Protein 3E8S (pdb70)

Organism: Pseudomonas putida (strain ATCC 47054 / DSM 6125 / CFBP 8728 / NCIMB 11950 / KT2440) (NCBI:txid160488)

Solvent-accessible surface area: 10474 Å² total

Structure (mmCIF, N/CA/C/O backbone):
data_3E8S
#
_entry.id   3E8S
#
_cell.length_a   130.433
_cell.length_b   130.433
_cell.length_c   54.431
_cell.angle_alpha   90.00
_cell.angle_beta   90.00
_cell.angle_gamma   120.00
#
_symmetry.space_group_name_H-M   'P 64'
#
loop_
_entity.id
_entity.type
_entity.pdbx_description
1 polymer 'Putative SAM Dependent Methyltransferase'
2 non-polymer S-ADENOSYL-L-HOMOCYSTEINE
3 water water
#
loop_
_atom_site.group_PDB
_atom_site.id
_atom_site.type_symbol
_atom_site.label_atom_id
_atom_site.label_alt_id
_atom_site.label_comp_id
_atom_site.label_asym_id
_atom_site.label_entity_id
_atom_site.label_seq_id
_atom_site.pdbx_PDB_ins_code
_atom_site.Cartn_x
_atom_site.Cartn_y
_atom_site.Cartn_z
_atom_site.occupancy
_atom_site.B_iso_or_equiv
_atom_site.auth_seq_id
_atom_site.auth_comp_id
_atom_site.auth_asym_id
_atom_site.auth_atom_id
_atom_site.pdbx_PDB_model_num
ATOM 1 N N . ASN A 1 8 ? 86.661 20.603 4.207 1.00 66.04 7 ASN A N 1
ATOM 2 C CA . ASN A 1 8 ? 85.818 19.936 5.249 1.00 65.97 7 ASN A CA 1
ATOM 3 C C . ASN A 1 8 ? 84.378 19.898 4.735 1.00 61.03 7 ASN A C 1
ATOM 4 O O . ASN A 1 8 ? 83.748 20.938 4.609 1.00 55.96 7 ASN A O 1
ATOM 9 N N . PRO A 1 9 ? 83.869 18.697 4.406 1.00 57.88 8 PRO A N 1
ATOM 10 C CA . PRO A 1 9 ? 82.489 18.632 3.898 1.00 55.22 8 PRO A CA 1
ATOM 11 C C . PRO A 1 9 ? 81.436 19.169 4.882 1.00 52.34 8 PRO A C 1
ATOM 12 O O . PRO A 1 9 ? 80.396 19.637 4.440 1.00 51.99 8 PRO A O 1
ATOM 16 N N . GLU A 1 10 ? 81.708 19.138 6.185 1.00 52.30 9 GLU A N 1
ATOM 17 C CA . GLU A 1 10 ? 80.775 19.682 7.182 1.00 53.56 9 GLU A CA 1
ATOM 18 C C . GLU A 1 10 ? 80.674 21.217 7.154 1.00 52.21 9 GLU A C 1
ATOM 19 O O . GLU A 1 10 ? 79.582 21.812 7.422 1.00 49.64 9 GLU A O 1
ATOM 25 N N . ASP A 1 11 ? 81.793 21.870 6.851 1.00 51.14 10 ASP A N 1
ATOM 26 C CA . ASP A 1 11 ? 81.798 23.324 6.691 1.00 49.28 10 ASP A CA 1
ATOM 27 C C . ASP A 1 11 ? 81.138 23.669 5.354 1.00 46.83 10 ASP A C 1
ATOM 28 O O . ASP A 1 11 ? 80.421 24.666 5.267 1.00 46.55 10 ASP A O 1
ATOM 33 N N . ALA A 1 12 ? 81.415 22.865 4.315 1.00 39.95 11 ALA A N 1
ATOM 34 C CA . ALA A 1 12 ? 80.816 23.081 2.988 1.00 40.63 11 ALA A CA 1
ATOM 35 C C . ALA A 1 12 ? 79.277 22.920 3.105 1.00 41.87 11 ALA A C 1
ATOM 36 O O . ALA A 1 12 ? 78.504 23.625 2.445 1.00 43.30 11 ALA A O 1
ATOM 38 N N . LEU A 1 13 ? 78.840 22.018 3.984 1.00 44.45 12 LEU A N 1
ATOM 39 C CA . LEU A 1 13 ? 77.417 21.782 4.214 1.00 45.26 12 LEU A CA 1
ATOM 40 C C . LEU A 1 13 ? 76.741 23.051 4.724 1.00 45.73 12 LEU A C 1
ATOM 41 O O . LEU A 1 13 ? 75.772 23.528 4.116 1.00 43.61 12 LEU A O 1
ATOM 46 N N . LEU A 1 14 ? 77.231 23.587 5.849 1.00 44.87 13 LEU A N 1
ATOM 47 C CA . LEU A 1 14 ? 76.675 24.816 6.409 1.00 45.05 13 LEU A CA 1
ATOM 48 C C . LEU A 1 14 ? 76.787 25.983 5.404 1.00 42.26 13 LEU A C 1
ATOM 49 O O . LEU A 1 14 ? 75.884 26.795 5.255 1.00 43.32 13 LEU A O 1
ATOM 54 N N . ASP A 1 15 ? 77.902 26.077 4.725 1.00 41.70 14 ASP A N 1
ATOM 55 C CA . ASP A 1 15 ? 78.053 27.094 3.690 1.00 42.43 14 ASP A CA 1
ATOM 56 C C . ASP A 1 15 ? 76.990 26.994 2.582 1.00 39.67 14 ASP A C 1
ATOM 57 O O . ASP A 1 15 ? 76.548 28.027 2.084 1.00 41.03 14 ASP A O 1
ATOM 62 N N . SER A 1 16 ? 76.607 25.776 2.185 1.00 40.28 15 SER A N 1
ATOM 63 C CA . SER A 1 16 ? 75.547 25.615 1.179 1.00 40.65 15 SER A CA 1
ATOM 64 C C . SER A 1 16 ? 74.239 26.176 1.704 1.00 41.13 15 SER A C 1
ATOM 65 O O . SER A 1 16 ? 73.476 26.723 0.942 1.00 40.11 15 SER A O 1
ATOM 68 N 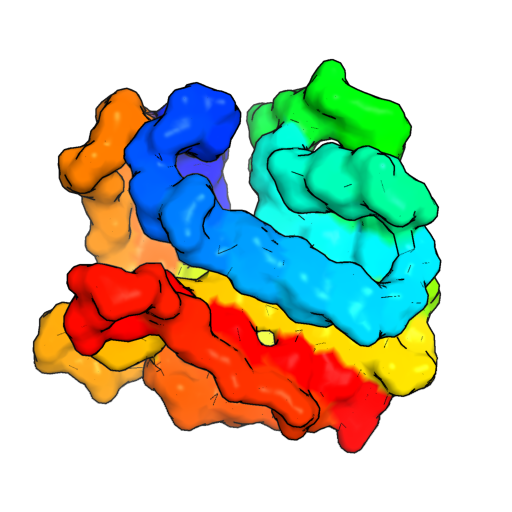N . TRP A 1 17 ? 73.980 26.044 3.008 1.00 39.53 16 TRP A N 1
ATOM 69 C CA . TRP A 1 17 ? 72.783 26.600 3.616 1.00 41.33 16 TRP A CA 1
ATOM 70 C C . TRP A 1 17 ? 72.792 28.107 3.595 1.00 41.06 16 TRP A C 1
ATOM 71 O O . TRP A 1 17 ? 71.741 28.734 3.368 1.00 40.97 16 TRP A O 1
ATOM 82 N N . HIS A 1 18 ? 73.963 28.719 3.768 1.00 38.91 17 HIS A N 1
ATOM 83 C CA . HIS A 1 18 ? 74.017 30.148 3.696 1.00 39.88 17 HIS A CA 1
ATOM 84 C C . HIS A 1 18 ? 73.632 30.565 2.277 1.00 41.58 17 HIS A C 1
ATOM 85 O O . HIS A 1 18 ? 72.916 31.524 2.099 1.00 42.95 17 HIS A O 1
ATOM 92 N N . GLN A 1 19 ? 74.109 29.846 1.275 1.00 39.43 18 GLN A N 1
ATOM 93 C CA . GLN A 1 19 ? 73.797 30.191 -0.114 1.00 44.51 18 GLN A CA 1
ATOM 94 C C . GLN A 1 19 ? 72.327 29.888 -0.499 1.00 40.81 18 GLN A C 1
ATOM 95 O O . GLN A 1 19 ? 71.721 30.580 -1.304 1.00 42.45 18 GLN A O 1
ATOM 101 N N . ASN A 1 20 ? 71.776 28.827 0.073 1.00 39.56 19 ASN A N 1
ATOM 102 C CA . ASN A 1 20 ? 70.452 28.337 -0.294 1.00 38.70 19 ASN A CA 1
ATOM 103 C C . ASN A 1 20 ? 69.303 28.810 0.608 1.00 39.03 19 ASN A C 1
ATOM 104 O O . ASN A 1 20 ? 68.154 28.469 0.351 1.00 38.01 19 ASN A O 1
ATOM 109 N N . ALA A 1 21 ? 69.600 29.628 1.610 1.00 37.29 20 ALA A N 1
ATOM 110 C CA . ALA A 1 21 ? 68.621 29.984 2.632 1.00 38.67 20 ALA A CA 1
ATOM 111 C C . ALA A 1 21 ? 67.364 30.618 2.045 1.00 39.07 20 ALA A C 1
ATOM 112 O O . ALA A 1 21 ? 66.257 30.244 2.431 1.00 38.80 20 ALA A O 1
ATOM 114 N N . GLN A 1 22 ? 67.535 31.549 1.120 1.00 36.48 21 GLN A N 1
ATOM 115 C CA . GLN A 1 22 ? 66.385 32.241 0.553 1.00 40.09 21 GLN A CA 1
ATOM 116 C C . GLN A 1 22 ? 65.531 31.306 -0.286 1.00 39.92 21 GLN A C 1
ATOM 117 O O . GLN A 1 22 ? 64.308 31.337 -0.190 1.00 40.05 21 GLN A O 1
ATOM 123 N N . ALA A 1 23 ? 66.175 30.462 -1.073 1.00 39.09 22 ALA A N 1
ATOM 124 C CA . ALA A 1 23 ? 65.481 29.485 -1.885 1.00 38.97 22 ALA A CA 1
ATOM 125 C C . ALA A 1 23 ? 64.691 28.544 -0.970 1.00 39.65 22 ALA A C 1
ATOM 126 O O . ALA A 1 23 ? 63.587 28.116 -1.305 1.00 38.56 22 ALA A O 1
ATOM 128 N N . TRP A 1 24 ? 65.283 28.221 0.183 1.00 38.46 23 TRP A N 1
ATOM 129 C CA . TRP A 1 24 ? 64.686 27.347 1.169 1.00 39.25 23 TRP A CA 1
ATOM 130 C C . TRP A 1 24 ? 63.420 27.975 1.797 1.00 39.24 23 TRP A C 1
ATOM 131 O O . TRP A 1 24 ? 62.374 27.323 1.876 1.00 38.27 23 TRP A O 1
ATOM 142 N N . ILE A 1 25 ? 63.514 29.229 2.223 1.00 38.92 24 ILE A N 1
ATOM 143 C CA . ILE A 1 25 ? 62.365 29.948 2.794 1.00 39.09 24 ILE A CA 1
ATOM 144 C C . ILE A 1 25 ? 61.209 29.893 1.823 1.00 39.63 24 ILE A C 1
ATOM 145 O O . ILE A 1 25 ? 60.095 29.466 2.167 1.00 36.75 24 ILE A O 1
ATOM 150 N N . ASP A 1 26 ? 61.487 30.273 0.582 1.00 38.43 25 ASP A N 1
ATOM 151 C CA . ASP A 1 26 ? 60.464 30.288 -0.448 1.00 38.61 25 ASP A CA 1
ATOM 152 C C . ASP A 1 26 ? 59.854 28.909 -0.672 1.00 40.80 25 ASP A C 1
ATOM 153 O O . ASP A 1 26 ? 58.648 28.793 -0.811 1.00 39.36 25 ASP A O 1
ATOM 158 N N . ALA A 1 27 ? 60.687 27.879 -0.783 1.00 41.01 26 ALA A N 1
ATOM 159 C CA . ALA A 1 27 ? 60.203 26.507 -0.999 1.00 40.49 26 ALA A CA 1
ATOM 160 C C . ALA A 1 27 ? 59.314 25.982 0.127 1.00 40.52 26 ALA A C 1
ATOM 161 O O . ALA A 1 27 ? 58.264 25.391 -0.113 1.00 38.77 26 ALA A O 1
ATOM 163 N N . VAL A 1 28 ? 59.786 26.134 1.357 1.00 42.25 27 VAL A N 1
ATOM 164 C CA . VAL A 1 28 ? 59.072 25.667 2.519 1.00 41.33 27 VAL A CA 1
ATOM 165 C C . VAL A 1 28 ? 57.765 26.420 2.767 1.00 42.20 27 VAL A C 1
ATOM 166 O O . VAL A 1 28 ? 56.759 25.791 3.053 1.00 42.65 27 VAL A O 1
ATOM 170 N N . ARG A 1 29 ? 57.774 27.748 2.653 1.00 40.06 28 ARG A N 1
ATOM 171 C CA . ARG A 1 29 ? 56.595 28.547 2.954 1.00 40.98 28 ARG A CA 1
ATOM 172 C C . ARG A 1 29 ? 55.548 28.579 1.853 1.00 42.38 28 ARG A C 1
ATOM 173 O O . ARG A 1 29 ? 54.357 28.662 2.116 1.00 40.27 28 ARG A O 1
ATOM 181 N N . HIS A 1 30 ? 56.005 28.502 0.617 1.00 42.83 29 HIS A N 1
ATOM 182 C CA . HIS A 1 30 ? 55.125 28.575 -0.506 1.00 45.59 29 HIS A CA 1
ATOM 183 C C . HIS A 1 30 ? 54.510 27.206 -0.778 1.00 47.09 29 HIS A C 1
ATOM 184 O O . HIS A 1 30 ? 53.570 27.109 -1.538 1.00 44.76 29 HIS A O 1
ATOM 191 N N . GLY A 1 31 ? 55.010 26.171 -0.104 1.00 53.04 30 GLY A N 1
ATOM 192 C CA . GLY A 1 31 ? 54.467 24.813 -0.182 1.00 55.76 30 GLY A CA 1
ATOM 193 C C . GLY A 1 31 ? 54.955 24.005 -1.371 1.00 58.41 30 GLY A C 1
ATOM 194 O O . GLY A 1 31 ? 54.259 23.108 -1.834 1.00 59.00 30 GLY A O 1
ATOM 195 N N . ALA A 1 32 ? 56.176 24.315 -1.821 1.00 60.58 31 ALA A N 1
ATOM 196 C CA . ALA A 1 32 ? 56.828 23.659 -2.958 1.00 61.11 31 ALA A CA 1
ATOM 197 C C . ALA A 1 32 ? 57.249 22.163 -2.753 1.00 62.09 31 ALA A C 1
ATOM 198 O O . ALA A 1 32 ? 57.410 21.416 -3.739 1.00 62.41 31 ALA A O 1
ATOM 200 N N . ILE A 1 33 ? 57.398 21.729 -1.499 1.00 59.07 32 ILE A N 1
ATOM 201 C CA . ILE A 1 33 ? 57.869 20.374 -1.194 1.00 56.58 32 ILE A CA 1
ATOM 202 C C . ILE A 1 33 ? 56.670 19.471 -0.847 1.00 55.35 32 ILE A C 1
ATOM 203 O O . ILE A 1 33 ? 56.140 19.488 0.259 1.00 52.90 32 ILE A O 1
ATOM 208 N N . GLU A 1 34 ? 56.267 18.670 -1.827 1.00 55.38 33 GLU A N 1
ATOM 209 C CA . GLU A 1 34 ? 55.097 17.798 -1.737 1.00 57.58 33 GLU A CA 1
ATOM 210 C C . GLU A 1 34 ? 55.139 16.804 -0.561 1.00 53.40 33 GLU A C 1
ATOM 211 O O . GLU A 1 34 ? 54.135 16.586 0.104 1.00 51.85 33 GLU A O 1
ATOM 217 N N . SER A 1 35 ? 56.297 16.192 -0.317 1.00 49.91 34 SER A N 1
ATOM 218 C CA . SER A 1 35 ? 56.422 15.216 0.777 1.00 49.24 34 SER A CA 1
ATOM 219 C C . SER A 1 35 ? 56.071 15.837 2.139 1.00 47.02 34 SER A C 1
ATOM 220 O O . SER A 1 35 ? 55.509 15.175 3.012 1.00 44.32 34 SER A O 1
ATOM 223 N N . ARG A 1 36 ? 56.395 17.118 2.293 1.00 47.30 35 ARG A N 1
ATOM 224 C CA . ARG A 1 36 ? 56.162 17.844 3.538 1.00 49.15 35 ARG A CA 1
ATOM 225 C C . ARG A 1 36 ? 54.703 18.057 3.776 1.00 49.58 35 ARG A C 1
ATOM 226 O O . ARG A 1 36 ? 54.168 17.683 4.823 1.00 48.18 35 ARG A O 1
ATOM 234 N N . ARG A 1 37 ? 54.033 18.626 2.788 1.00 53.91 36 ARG A N 1
ATOM 235 C CA . ARG A 1 37 ? 52.595 18.902 2.976 1.00 58.54 36 ARG A CA 1
ATOM 236 C C . ARG A 1 37 ? 51.735 17.641 2.999 1.00 54.42 36 ARG A C 1
ATOM 237 O O . ARG A 1 37 ? 50.712 17.606 3.677 1.00 54.51 36 ARG A O 1
ATOM 245 N N . GLN A 1 38 ? 52.169 16.592 2.310 1.00 50.67 37 GLN A N 1
ATOM 246 C CA . GLN A 1 38 ? 51.390 15.370 2.269 1.00 53.43 37 GLN A CA 1
ATOM 247 C C . GLN A 1 38 ? 51.650 14.398 3.408 1.00 50.71 37 GLN A C 1
ATOM 248 O O . GLN A 1 38 ? 50.739 13.646 3.774 1.00 49.27 37 GLN A O 1
ATOM 254 N N . VAL A 1 39 ? 52.861 14.400 3.974 1.00 46.63 38 VAL A N 1
ATOM 255 C CA . VAL A 1 39 ? 53.209 13.404 4.982 1.00 44.89 38 VAL A CA 1
ATOM 256 C C . VAL A 1 39 ? 54.083 13.842 6.150 1.00 41.24 38 VAL A C 1
ATOM 257 O O . VAL A 1 39 ? 53.736 13.666 7.327 1.00 40.42 38 VAL A O 1
ATOM 261 N N . THR A 1 40 ? 55.215 14.451 5.855 1.00 41.84 39 THR A N 1
ATOM 262 C CA . THR A 1 40 ? 56.221 14.612 6.920 1.00 40.29 39 THR A CA 1
ATOM 263 C C . THR A 1 40 ? 55.986 15.716 7.952 1.00 41.96 39 THR A C 1
ATOM 264 O O . THR A 1 40 ? 56.379 15.559 9.111 1.00 41.49 39 THR A O 1
ATOM 268 N N . ASP A 1 41 ? 55.365 16.836 7.550 1.00 42.05 40 ASP A N 1
ATOM 269 C CA . ASP A 1 41 ? 55.038 17.885 8.532 1.00 42.15 40 ASP A CA 1
ATOM 270 C C . ASP A 1 41 ? 54.137 17.317 9.652 1.00 40.98 40 ASP A C 1
ATOM 271 O O . ASP A 1 41 ? 54.398 17.528 10.869 1.00 40.76 40 ASP A O 1
ATOM 276 N N A GLN A 1 42 ? 53.086 16.614 9.233 0.50 40.44 41 GLN A N 1
ATOM 277 N N B GLN A 1 42 ? 53.063 16.627 9.264 0.50 40.09 41 GLN A N 1
ATOM 278 C CA A GLN A 1 42 ? 52.133 16.020 10.152 0.50 42.39 41 GLN A CA 1
ATOM 279 C CA B GLN A 1 42 ? 52.146 16.055 10.250 0.50 41.55 41 GLN A CA 1
ATOM 280 C C A GLN A 1 42 ? 52.789 14.952 11.029 0.50 41.65 41 GLN A C 1
ATOM 281 C C B GLN A 1 42 ? 52.774 14.917 11.053 0.50 41.26 41 GLN A C 1
ATOM 282 O O A GLN A 1 42 ? 52.529 14.881 12.233 0.50 40.38 41 GLN A O 1
ATOM 283 O O B GLN A 1 42 ? 52.471 14.752 12.237 0.50 39.71 41 GLN A O 1
ATOM 294 N N . ALA A 1 43 ? 53.627 14.125 10.412 1.00 41.01 42 ALA A N 1
ATOM 295 C CA . ALA A 1 43 ? 54.298 13.032 11.103 1.00 42.14 42 ALA A CA 1
ATOM 296 C C . ALA A 1 43 ? 55.106 13.543 12.312 1.00 40.20 42 ALA A C 1
ATOM 297 O O . ALA A 1 43 ? 54.892 13.082 13.441 1.00 41.68 42 ALA A O 1
ATOM 299 N N . ILE A 1 44 ? 55.966 14.534 12.110 1.00 42.63 43 ILE A N 1
ATOM 300 C CA . ILE A 1 44 ? 56.774 15.074 13.226 1.00 43.33 43 ILE A CA 1
ATOM 301 C C . ILE A 1 44 ? 55.877 15.811 14.246 1.00 42.94 43 ILE A C 1
ATOM 302 O O . ILE A 1 44 ? 56.009 15.619 15.468 1.00 41.36 43 ILE A O 1
ATOM 307 N N . LEU A 1 45 ? 54.920 16.592 13.752 1.00 44.37 44 LEU A N 1
ATOM 308 C CA . LEU A 1 45 ? 53.998 17.326 14.628 1.00 43.35 44 LEU A CA 1
ATOM 309 C C . LEU A 1 45 ? 53.233 16.387 15.570 1.00 43.85 44 LEU A C 1
ATOM 310 O O . LEU A 1 45 ? 53.248 16.581 16.790 1.00 44.33 44 LEU A O 1
ATOM 315 N N . LEU A 1 46 ? 52.644 15.330 15.020 1.00 42.43 45 LEU A N 1
ATOM 316 C CA . LEU A 1 46 ? 51.934 14.353 15.805 1.00 44.50 45 LEU A CA 1
ATOM 317 C C . LEU A 1 46 ? 52.864 13.597 16.784 1.00 44.70 45 LEU A C 1
ATOM 318 O O . LEU A 1 46 ? 52.465 13.339 17.911 1.00 41.61 45 LEU A O 1
ATOM 323 N N . ALA A 1 47 ? 54.092 13.272 16.372 1.00 43.26 46 ALA A N 1
ATOM 324 C CA . ALA A 1 47 ? 55.034 12.600 17.260 1.00 43.43 46 ALA A CA 1
ATOM 325 C C . ALA A 1 47 ? 55.377 13.519 18.456 1.00 43.84 46 ALA A C 1
ATOM 326 O O . ALA A 1 47 ? 55.484 13.058 19.598 1.00 42.73 46 ALA A O 1
ATOM 328 N N . ILE A 1 48 ? 55.494 14.825 18.203 1.00 40.05 47 ILE A N 1
ATOM 329 C CA . ILE A 1 48 ? 55.769 15.773 19.275 1.00 41.46 47 ILE A CA 1
ATOM 330 C C . ILE A 1 48 ? 54.562 15.960 20.179 1.00 41.86 47 ILE A C 1
ATOM 331 O O . ILE A 1 48 ? 54.677 15.865 21.403 1.00 42.31 47 ILE A O 1
ATOM 336 N N . LEU A 1 49 ? 53.397 16.218 19.589 1.00 44.21 48 LEU A N 1
ATOM 337 C CA . LEU A 1 49 ? 52.188 16.479 20.382 1.00 44.58 48 LEU A CA 1
ATOM 338 C C . LEU A 1 49 ? 51.804 15.283 21.238 1.00 43.96 48 LEU A C 1
ATOM 339 O O . LEU A 1 49 ? 51.301 15.446 22.348 1.00 46.45 48 LEU A O 1
ATOM 344 N N . GLY A 1 50 ? 52.078 14.088 20.732 1.00 45.66 49 GLY A N 1
ATOM 345 C CA . GLY A 1 50 ? 51.806 12.834 21.437 1.00 46.84 49 GLY A CA 1
ATOM 346 C C . GLY A 1 50 ? 52.533 12.747 22.769 1.00 48.40 49 GLY A C 1
ATOM 347 O O . GLY A 1 50 ? 52.077 12.091 23.679 1.00 47.15 49 GLY A O 1
ATOM 348 N N . ARG A 1 51 ? 53.671 13.420 22.899 1.00 47.76 50 ARG A N 1
ATOM 349 C CA . ARG A 1 5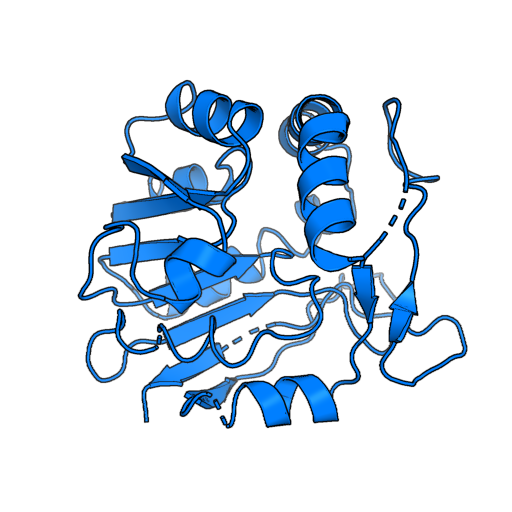1 ? 54.392 13.392 24.172 1.00 47.20 50 ARG A CA 1
ATOM 350 C C . ARG A 1 51 ? 53.998 14.504 25.136 1.00 46.72 50 ARG A C 1
ATOM 351 O O . ARG A 1 51 ? 54.505 14.573 26.234 1.00 45.85 50 ARG A O 1
ATOM 359 N N . GLN A 1 52 ? 53.087 15.369 24.708 1.00 46.96 51 GLN A N 1
ATOM 360 C CA . GLN A 1 52 ? 52.606 16.480 25.508 1.00 48.34 51 GLN A CA 1
ATOM 361 C C . GLN A 1 52 ? 53.722 17.287 26.169 1.00 45.73 51 GLN A C 1
ATOM 362 O O . GLN A 1 52 ? 53.700 17.537 27.373 1.00 41.20 51 GLN A O 1
ATOM 368 N N . PRO A 1 53 ? 54.700 17.734 25.371 1.00 43.66 52 PRO A N 1
ATOM 369 C CA . PRO A 1 53 ? 55.765 18.514 25.978 1.00 42.87 52 PRO A CA 1
ATOM 370 C C . PRO A 1 53 ? 55.291 19.886 26.361 1.00 43.47 52 PRO A C 1
ATOM 371 O O . PRO A 1 53 ? 54.311 20.358 25.810 1.00 47.60 52 PRO A O 1
ATOM 375 N N . GLU A 1 54 ? 55.966 20.515 27.314 1.00 43.87 53 GLU A N 1
ATOM 376 C CA . GLU A 1 54 ? 55.708 21.904 27.637 1.00 46.89 53 GLU A CA 1
ATOM 377 C C . GLU A 1 54 ? 56.790 22.818 27.046 1.00 46.04 53 GLU A C 1
ATOM 378 O O . GLU A 1 54 ? 56.492 23.956 26.667 1.00 46.76 53 GLU A O 1
ATOM 384 N N . ARG A 1 55 ? 58.022 22.305 26.954 1.00 45.58 54 ARG A N 1
ATOM 385 C CA . ARG A 1 55 ? 59.191 23.042 26.429 1.00 47.56 54 ARG A CA 1
ATOM 386 C C . ARG A 1 55 ? 59.894 22.216 25.392 1.00 40.69 54 ARG A C 1
ATOM 387 O O . ARG A 1 55 ? 60.369 21.137 25.694 1.00 40.55 54 ARG A O 1
ATOM 395 N N . VAL A 1 56 ? 60.034 22.764 24.203 1.00 39.89 55 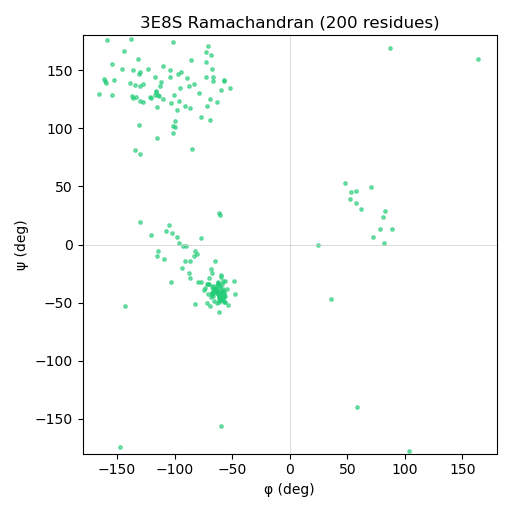VAL A N 1
ATOM 396 C CA . VAL A 1 56 ? 60.636 22.072 23.085 1.00 40.20 55 VAL A CA 1
ATOM 397 C C . VAL A 1 56 ? 61.748 22.917 22.465 1.00 40.91 55 VAL A C 1
ATOM 398 O O . VAL A 1 56 ? 61.616 24.136 22.353 1.00 36.53 55 VAL A O 1
ATOM 402 N N . LEU A 1 57 ? 62.859 22.265 22.126 1.00 37.95 56 LEU A N 1
ATOM 403 C CA . LEU A 1 57 ? 63.937 22.913 21.377 1.00 39.20 56 LEU A CA 1
ATOM 404 C C . LEU A 1 57 ? 63.913 22.287 20.003 1.00 36.82 56 LEU A C 1
ATOM 405 O O . LEU A 1 57 ? 63.997 21.054 19.886 1.00 36.93 56 LEU A O 1
ATOM 410 N N . ASP A 1 58 ? 63.804 23.133 18.989 1.00 36.17 57 ASP A N 1
ATOM 411 C CA . ASP A 1 58 ? 63.807 22.740 17.574 1.00 36.42 57 ASP A CA 1
ATOM 412 C C . ASP A 1 58 ? 65.229 23.010 17.061 1.00 39.35 57 ASP A C 1
ATOM 413 O O . ASP A 1 58 ? 65.648 24.152 16.840 1.00 40.01 57 ASP A O 1
ATOM 418 N N . LEU A 1 59 ? 65.956 21.926 16.869 1.00 39.96 58 LEU A N 1
ATOM 419 C CA . LEU A 1 59 ? 67.346 21.917 16.479 1.00 38.36 58 LEU A CA 1
ATOM 420 C C . LEU A 1 59 ? 67.488 21.971 14.981 1.00 38.76 58 LEU A C 1
ATOM 421 O O . LEU A 1 59 ? 67.073 21.045 14.266 1.00 39.11 58 LEU A O 1
ATOM 426 N N . GLY A 1 60 ? 68.118 23.043 14.495 1.00 39.67 59 GLY A N 1
ATOM 427 C CA . GLY A 1 60 ? 68.192 23.261 13.051 1.00 40.79 59 GLY A CA 1
ATOM 428 C C . GLY A 1 60 ? 66.807 23.637 12.581 1.00 41.30 59 GLY A C 1
ATOM 429 O O . GLY A 1 60 ? 66.281 23.072 11.609 1.00 41.03 59 GLY A O 1
ATOM 430 N N . CYS A 1 61 ? 66.213 24.616 13.284 1.00 39.36 60 CYS A N 1
ATOM 431 C CA . CYS A 1 61 ? 64.838 25.035 13.047 1.00 39.56 60 CYS A CA 1
ATOM 432 C C . CYS A 1 61 ? 64.530 25.672 11.706 1.00 41.42 60 CYS A C 1
ATOM 433 O O . CYS A 1 61 ? 63.350 25.827 11.391 1.00 41.45 60 CYS A O 1
ATOM 436 N N . GLY A 1 62 ? 65.558 26.067 10.955 1.00 39.30 61 GLY A N 1
ATOM 437 C CA . GLY A 1 62 ? 65.348 26.719 9.695 1.00 39.95 61 GLY A CA 1
ATOM 438 C C . GLY A 1 62 ? 64.533 27.989 9.845 1.00 40.24 61 GLY A C 1
ATOM 439 O O . GLY A 1 62 ? 64.705 28.731 10.801 1.00 38.79 61 GLY A O 1
ATOM 440 N N . GLU A 1 63 ? 63.621 28.210 8.902 1.00 40.54 62 GLU A N 1
ATOM 441 C CA . GLU A 1 63 ? 62.746 29.386 8.926 1.00 40.02 62 GLU A CA 1
ATOM 442 C C . GLU A 1 63 ? 61.566 29.322 9.933 1.00 40.28 62 GLU A C 1
ATOM 443 O O . GLU A 1 63 ? 60.754 30.228 9.980 1.00 40.91 62 GLU A O 1
ATOM 449 N N . GLY A 1 64 ? 61.500 28.279 10.759 1.00 42.81 63 GLY A N 1
ATOM 450 C CA . GLY A 1 64 ? 60.573 28.228 11.895 1.00 38.60 63 GLY A CA 1
ATOM 451 C C . GLY A 1 64 ? 59.166 27.678 11.752 1.00 40.23 63 GLY A C 1
ATOM 452 O O . GLY A 1 64 ? 58.362 27.822 12.670 1.00 38.56 63 GLY A O 1
ATOM 453 N N . TRP A 1 65 ? 58.861 26.989 10.652 1.00 38.96 64 TRP A N 1
ATOM 454 C CA . TRP A 1 65 ? 57.498 26.482 10.452 1.00 38.45 64 TRP A CA 1
ATOM 455 C C . TRP A 1 65 ? 57.044 25.613 11.655 1.00 39.99 64 TRP A C 1
ATOM 456 O O . TRP A 1 65 ? 55.887 25.685 12.081 1.00 40.51 64 TRP A O 1
ATOM 467 N N . LEU A 1 66 ? 57.955 24.823 12.202 1.00 39.62 65 LEU A N 1
ATOM 468 C CA . LEU A 1 66 ? 57.613 23.948 13.326 1.00 37.88 65 LEU A CA 1
ATOM 469 C C . LEU A 1 66 ? 57.440 24.711 14.654 1.00 36.62 65 LEU A C 1
ATOM 470 O O . LEU A 1 66 ? 56.532 24.415 15.443 1.00 39.97 65 LEU A O 1
ATOM 475 N N . LEU A 1 67 ? 58.263 25.727 14.865 1.00 38.30 66 LEU A N 1
ATOM 476 C CA . LEU A 1 67 ? 58.112 26.622 15.990 1.00 39.28 66 LEU A CA 1
ATOM 477 C C . LEU A 1 67 ? 56.707 27.218 15.964 1.00 40.20 66 LEU A C 1
ATOM 478 O O . LEU A 1 67 ? 56.041 27.290 17.003 1.00 41.37 66 LEU A O 1
ATOM 483 N N . ARG A 1 68 ? 56.257 27.644 14.785 1.00 40.30 67 ARG A N 1
ATOM 484 C CA . ARG A 1 68 ? 54.913 28.237 14.633 1.00 41.49 67 ARG A CA 1
ATOM 485 C C . ARG A 1 68 ? 53.787 27.213 14.857 1.00 41.02 67 ARG A C 1
ATOM 486 O O . ARG A 1 68 ? 52.803 27.516 15.507 1.00 40.60 67 ARG A O 1
ATOM 494 N N . ALA A 1 69 ? 53.945 26.011 14.310 1.00 41.43 68 ALA A N 1
ATOM 495 C CA . ALA A 1 69 ? 52.970 24.951 14.461 1.00 40.42 68 ALA A CA 1
ATOM 496 C C . ALA A 1 69 ? 52.830 24.569 15.942 1.00 42.87 68 ALA A C 1
ATOM 497 O O . ALA A 1 69 ? 51.726 24.367 16.408 1.00 42.69 68 ALA A O 1
ATOM 499 N N . LEU A 1 70 ? 53.940 24.518 16.676 1.00 42.87 69 LEU A N 1
ATOM 500 C CA . LEU A 1 70 ? 53.905 24.222 18.113 1.00 44.22 69 LEU A CA 1
ATOM 501 C C . LEU A 1 70 ? 53.324 25.384 18.917 1.00 45.48 69 LEU A C 1
ATOM 502 O O . LEU A 1 70 ? 52.562 25.158 19.844 1.00 45.05 69 LEU A O 1
ATOM 507 N N . ALA A 1 71 ? 53.702 26.625 18.592 1.00 45.19 70 ALA A N 1
ATOM 508 C CA . ALA A 1 71 ? 53.128 27.799 19.262 1.00 44.34 70 ALA A CA 1
ATOM 509 C C . ALA A 1 71 ? 51.608 27.826 19.070 1.00 45.54 70 ALA A C 1
ATOM 510 O O . ALA A 1 71 ? 50.878 28.119 20.006 1.00 44.52 70 ALA A O 1
ATOM 512 N N . ASP A 1 72 ? 51.141 27.497 17.869 1.00 45.69 71 ASP A N 1
ATOM 513 C CA A ASP A 1 72 ? 49.709 27.499 17.595 0.50 46.94 71 ASP A CA 1
ATOM 514 C CA B ASP A 1 72 ? 49.710 27.469 17.570 0.50 46.60 71 ASP A CA 1
ATOM 515 C C . ASP A 1 72 ? 48.966 26.511 18.504 1.00 47.64 71 ASP A C 1
ATOM 516 O O . ASP A 1 72 ? 47.771 26.645 18.694 1.00 50.88 71 ASP A O 1
ATOM 525 N N . ARG A 1 73 ? 49.667 25.528 19.066 1.00 47.14 72 ARG A N 1
ATOM 526 C CA . ARG A 1 73 ? 49.059 24.550 19.984 1.00 46.02 72 ARG A CA 1
ATOM 527 C C . ARG A 1 73 ? 49.414 24.779 21.449 1.00 46.88 72 ARG A C 1
ATOM 528 O O . ARG A 1 73 ? 49.247 23.905 22.284 1.00 49.81 72 ARG A O 1
ATOM 536 N N . GLY A 1 74 ? 49.897 25.969 21.760 1.00 45.78 73 GLY A N 1
ATOM 537 C CA . GLY A 1 74 ? 50.219 26.323 23.125 1.00 48.51 73 GLY A CA 1
ATOM 538 C C . GLY A 1 74 ? 51.522 25.807 23.697 1.00 48.41 73 GLY A C 1
ATOM 539 O O . GLY A 1 74 ? 51.722 25.876 24.911 1.00 49.64 73 GLY A O 1
ATOM 540 N N . ILE A 1 75 ? 52.408 25.297 22.853 1.00 46.40 74 ILE A N 1
ATOM 541 C CA . ILE A 1 75 ? 53.688 24.789 23.317 1.00 46.63 74 ILE A CA 1
ATOM 542 C C . ILE A 1 75 ? 54.778 25.856 23.200 1.00 47.05 74 ILE A C 1
ATOM 543 O O . ILE A 1 75 ? 54.856 26.534 22.183 1.00 47.64 74 ILE A O 1
ATOM 548 N N . GLU A 1 76 ? 55.597 26.006 24.246 1.00 45.77 75 GLU A N 1
ATOM 549 C CA . GLU A 1 76 ? 56.752 26.898 24.227 1.00 48.66 75 GLU A CA 1
ATOM 550 C C . GLU A 1 76 ? 57.860 26.229 23.440 1.00 46.28 75 GLU A C 1
ATOM 551 O O . GLU A 1 76 ? 58.424 25.208 23.889 1.00 47.82 75 GLU A O 1
ATOM 557 N N . ALA A 1 77 ? 58.150 26.756 22.244 1.00 42.31 76 ALA A N 1
ATOM 558 C CA . ALA A 1 77 ? 59.160 26.189 21.385 1.00 41.59 76 ALA A CA 1
ATOM 559 C C . ALA A 1 77 ? 60.268 27.215 21.214 1.00 39.96 76 ALA A C 1
ATOM 560 O O . ALA A 1 77 ? 60.005 28.372 20.936 1.00 41.04 76 ALA A O 1
ATOM 562 N N . VAL A 1 78 ? 61.511 26.765 21.392 1.00 39.47 77 VAL A N 1
ATOM 563 C CA . VAL A 1 78 ? 62.689 27.595 21.210 1.00 39.57 77 VAL A CA 1
ATOM 564 C C . VAL A 1 78 ? 63.389 27.011 20.001 1.00 39.32 77 VAL A C 1
ATOM 565 O O . VAL A 1 78 ? 63.453 25.805 19.836 1.00 40.71 77 VAL A O 1
ATOM 569 N N . GLY A 1 79 ? 63.853 27.855 19.104 1.00 38.90 78 GLY A N 1
ATOM 570 C CA . GLY A 1 79 ? 64.573 27.364 17.968 1.00 36.15 78 GLY A CA 1
ATOM 571 C C . GLY A 1 79 ? 66.053 27.700 18.013 1.00 38.12 78 GLY A C 1
ATOM 572 O O . GLY A 1 79 ? 66.470 28.621 18.714 1.00 35.92 78 GLY A O 1
ATOM 573 N N . VAL A 1 80 ? 66.858 26.869 17.355 1.00 38.22 79 VAL A N 1
ATOM 574 C CA . VAL A 1 80 ? 68.286 27.173 17.147 1.00 37.17 79 VAL A CA 1
ATOM 575 C C . VAL A 1 80 ? 68.655 26.770 15.717 1.00 37.59 79 VAL A C 1
ATOM 576 O O . VAL A 1 80 ? 68.232 25.712 15.238 1.00 39.67 79 VAL A O 1
ATOM 580 N N . ASP A 1 81 ? 69.450 27.610 15.065 1.00 39.54 80 ASP A N 1
ATOM 581 C CA . ASP A 1 81 ? 69.919 27.335 13.709 1.00 39.68 80 ASP A CA 1
ATOM 582 C C . ASP A 1 81 ? 71.230 28.066 13.453 1.00 39.78 80 ASP A C 1
ATOM 583 O O . ASP A 1 81 ? 71.517 29.089 14.049 1.00 39.57 80 ASP A O 1
ATOM 588 N N . GLY A 1 82 ? 72.014 27.534 12.520 1.00 38.80 81 GLY A N 1
ATOM 589 C CA . GLY A 1 82 ? 73.301 28.081 12.198 1.00 38.25 81 GLY A CA 1
ATOM 590 C C . GLY A 1 82 ? 73.323 29.090 11.065 1.00 39.94 81 GLY A C 1
ATOM 591 O O . GLY A 1 82 ? 74.372 29.638 10.765 1.00 39.25 81 GLY A O 1
ATOM 592 N N . ASP A 1 83 ? 72.176 29.360 10.447 1.00 40.09 82 ASP A N 1
ATOM 593 C CA . ASP A 1 83 ? 72.140 30.322 9.356 1.00 39.09 82 ASP A CA 1
ATOM 594 C C . ASP A 1 83 ? 71.351 31.557 9.726 1.00 37.80 82 ASP A C 1
ATOM 595 O O . ASP A 1 83 ? 70.191 31.459 10.134 1.00 37.05 82 ASP A O 1
ATOM 600 N N . ARG A 1 84 ? 71.959 32.725 9.531 1.00 40.03 83 ARG A N 1
ATOM 601 C CA . ARG A 1 84 ? 71.354 34.007 9.892 1.00 39.90 83 ARG A CA 1
ATOM 602 C C . ARG A 1 84 ? 70.087 34.377 9.116 1.00 40.90 83 ARG A C 1
ATOM 603 O O . ARG A 1 84 ? 69.161 34.955 9.680 1.00 39.57 83 ARG A O 1
ATOM 611 N N . THR A 1 85 ? 70.068 34.125 7.815 1.00 39.68 84 THR A N 1
ATOM 612 C CA . THR A 1 85 ? 68.867 34.409 7.019 1.00 39.72 84 THR A CA 1
ATOM 613 C C . THR A 1 85 ? 67.691 33.612 7.513 1.00 37.29 84 THR A C 1
ATOM 614 O O . THR A 1 85 ? 66.584 34.127 7.664 1.00 39.88 84 THR A O 1
ATOM 618 N N . LEU A 1 86 ? 67.915 32.345 7.819 1.00 40.94 85 LEU A N 1
ATOM 619 C CA . LEU A 1 86 ? 66.820 31.496 8.337 1.00 38.36 85 LEU A CA 1
ATOM 620 C C . LEU A 1 86 ? 66.379 31.923 9.743 1.00 39.54 85 LEU A C 1
ATOM 621 O O . LEU A 1 86 ? 65.191 32.040 10.019 1.00 38.35 85 LEU A O 1
ATOM 626 N N . VAL A 1 87 ? 67.341 32.180 10.621 1.00 40.25 86 VAL A N 1
ATOM 627 C CA . VAL A 1 87 ? 67.070 32.651 11.977 1.00 39.74 86 VAL A CA 1
ATOM 628 C C . VAL A 1 87 ? 66.275 33.967 11.957 1.00 39.99 86 VAL A C 1
ATOM 629 O O . VAL A 1 87 ? 65.248 34.099 12.632 1.00 39.43 86 VAL A O 1
ATOM 633 N N . ASP A 1 88 ? 66.722 34.900 11.138 1.00 39.98 87 ASP A N 1
ATOM 634 C CA . ASP A 1 88 ? 66.052 36.177 10.976 1.00 39.84 87 ASP A CA 1
ATOM 635 C C . ASP A 1 88 ? 64.628 35.980 10.486 1.00 41.88 87 ASP A C 1
ATOM 636 O O . ASP A 1 88 ? 63.716 36.635 10.985 1.00 41.94 87 ASP A O 1
ATOM 641 N N . ALA A 1 89 ? 64.439 35.119 9.476 1.00 41.43 88 ALA A N 1
ATOM 642 C CA . ALA A 1 89 ? 63.090 34.826 8.954 1.00 41.07 88 ALA A CA 1
ATOM 643 C C . ALA A 1 89 ? 62.199 34.178 10.022 1.00 39.09 88 ALA A C 1
ATOM 644 O O . ALA A 1 89 ? 61.011 34.501 10.135 1.00 38.90 88 ALA A O 1
ATOM 646 N N . ALA A 1 90 ? 62.753 33.261 10.801 1.00 40.49 89 ALA A N 1
ATOM 647 C CA . ALA A 1 90 ? 61.995 32.606 11.856 1.00 39.21 89 ALA A CA 1
ATOM 648 C C . ALA A 1 90 ? 61.540 33.653 12.864 1.00 40.38 89 ALA A C 1
ATOM 649 O O . ALA A 1 90 ? 60.362 33.685 13.256 1.00 40.29 89 ALA A O 1
ATOM 651 N N . ARG A 1 91 ? 62.460 34.520 13.278 1.00 41.70 90 ARG A N 1
ATOM 652 C CA . ARG A 1 91 ? 62.121 35.582 14.232 1.00 40.67 90 ARG A CA 1
ATOM 653 C C . ARG A 1 91 ? 61.101 36.565 13.665 1.00 41.84 90 ARG A C 1
ATOM 654 O O . ARG A 1 91 ? 60.187 36.933 14.369 1.00 41.44 90 ARG A O 1
ATOM 662 N N . ALA A 1 92 ? 61.235 36.965 12.400 1.00 41.79 91 ALA A N 1
ATOM 663 C CA . ALA A 1 92 ? 60.299 37.939 11.823 1.00 42.49 91 ALA A CA 1
ATOM 664 C C . ALA A 1 92 ? 58.887 37.355 11.684 1.00 43.73 91 ALA A C 1
ATOM 665 O O . ALA A 1 92 ? 57.930 38.104 11.671 1.00 45.41 91 ALA A O 1
ATOM 667 N N . ALA A 1 93 ? 58.776 36.023 11.599 1.00 42.90 92 ALA A N 1
ATOM 668 C CA . ALA A 1 93 ? 57.502 35.340 11.436 1.00 41.04 92 ALA A CA 1
ATOM 669 C C . ALA A 1 93 ? 56.787 34.996 12.742 1.00 42.85 92 ALA A C 1
ATOM 670 O O . ALA A 1 93 ? 55.739 34.444 12.693 1.00 45.58 92 ALA A O 1
ATOM 672 N N A GLY A 1 94 ? 57.387 35.214 13.915 0.50 42.67 93 GLY A N 1
ATOM 673 N N B GLY A 1 94 ? 57.312 35.499 13.855 0.50 44.93 93 GLY A N 1
ATOM 674 C CA A GLY A 1 94 ? 56.749 34.791 15.179 0.50 43.20 93 GLY A CA 1
ATOM 675 C CA B GLY A 1 94 ? 56.668 35.380 15.141 0.50 46.73 93 GLY A CA 1
ATOM 676 C C A GLY A 1 94 ? 57.211 35.466 16.465 0.50 41.83 93 GLY A C 1
ATOM 677 C C B GLY A 1 94 ? 57.423 34.549 16.136 0.50 47.81 93 GLY A C 1
ATOM 678 O O A GLY A 1 94 ? 58.146 36.230 16.446 0.50 41.74 93 GLY A O 1
ATOM 679 O O B GLY A 1 94 ? 56.993 34.435 17.289 0.50 47.52 93 GLY A O 1
ATOM 680 N N A ALA A 1 95 ? 56.561 35.159 17.588 0.50 41.36 94 ALA A N 1
ATOM 681 N N B ALA A 1 95 ? 58.552 33.995 15.699 0.50 47.71 94 ALA A N 1
ATOM 682 C CA A ALA A 1 95 ? 56.915 35.756 18.881 0.50 43.06 94 ALA A CA 1
ATOM 683 C CA B ALA A 1 95 ? 59.361 33.144 16.555 0.50 49.14 94 ALA A CA 1
ATOM 684 C C A ALA A 1 95 ? 58.039 34.995 19.588 0.50 45.01 94 ALA A C 1
ATOM 685 C C B ALA A 1 95 ? 59.709 33.859 17.820 0.50 52.20 94 ALA A C 1
ATOM 686 O O A ALA A 1 95 ? 58.663 35.497 20.518 0.50 45.61 94 ALA A O 1
ATOM 687 O O B ALA A 1 95 ? 60.441 34.860 17.806 0.50 54.65 94 ALA A O 1
ATOM 690 N N A GLY A 1 96 ? 58.304 33.779 19.156 0.50 43.20 95 GLY A N 1
ATOM 691 N N B GLY A 1 96 ? 59.136 33.340 18.907 0.50 53.45 95 GLY A N 1
ATOM 692 C CA A GLY A 1 96 ? 59.300 32.960 19.832 0.50 46.31 95 GLY A CA 1
ATOM 693 C CA B GLY A 1 96 ? 59.377 33.822 20.249 0.50 53.16 95 GLY A CA 1
ATOM 694 C C A GLY A 1 96 ? 60.785 33.335 19.769 0.50 45.82 95 GLY A C 1
ATOM 695 C C B GLY A 1 96 ? 60.862 33.836 20.561 0.50 51.61 95 GLY A C 1
ATOM 696 O O A GLY A 1 96 ? 61.240 34.074 18.916 0.50 49.86 95 GLY A O 1
ATOM 697 O O B GLY A 1 96 ? 61.399 34.908 20.863 0.50 53.95 95 GLY A O 1
ATOM 698 N N . GLU A 1 97 ? 61.522 32.679 20.645 1.00 47.36 96 GLU A N 1
ATOM 699 C CA . GLU A 1 97 ? 62.968 32.755 20.852 1.00 46.31 96 GLU A CA 1
ATOM 700 C C . GLU A 1 97 ? 63.632 31.856 19.810 1.00 39.76 96 GLU A C 1
ATOM 701 O O . GLU A 1 97 ? 63.251 30.700 19.651 1.00 39.48 96 GLU A O 1
ATOM 707 N N . VAL A 1 98 ? 64.576 32.411 19.068 1.00 39.52 97 VAL A N 1
ATOM 708 C CA . VAL A 1 98 ? 65.367 31.683 18.087 1.00 40.66 97 VAL A CA 1
ATOM 709 C C . VAL A 1 98 ? 66.809 32.093 18.336 1.00 42.40 97 VAL A C 1
ATOM 710 O O . VAL A 1 98 ? 67.129 33.282 18.429 1.00 43.97 97 VAL A O 1
ATOM 714 N N . HIS A 1 99 ? 67.680 31.109 18.511 1.00 40.22 98 HIS A N 1
ATOM 715 C CA . HIS A 1 99 ? 69.078 31.375 18.733 1.00 38.71 98 HIS A CA 1
ATOM 716 C C . HIS A 1 99 ? 69.924 31.104 17.502 1.00 38.06 98 HIS A C 1
ATOM 717 O O . HIS A 1 99 ? 69.642 30.174 16.763 1.00 37.21 98 HIS A O 1
ATOM 724 N N . LEU A 1 100 ? 70.954 31.926 17.292 1.00 38.64 99 LEU A N 1
ATOM 725 C CA . LEU A 1 100 ? 71.967 31.639 16.261 1.00 38.73 99 LEU A CA 1
ATOM 726 C C . LEU A 1 100 ? 73.111 30.834 16.886 1.00 38.29 99 LEU A C 1
ATOM 727 O O . LEU A 1 100 ? 73.763 31.300 17.817 1.00 39.07 99 LEU A O 1
ATOM 732 N N . ALA A 1 101 ? 73.343 29.626 16.375 1.00 38.95 100 ALA A N 1
ATOM 733 C CA . ALA A 1 101 ? 74.434 28.743 16.852 1.00 37.95 100 ALA A CA 1
ATOM 734 C C . ALA A 1 101 ? 74.737 27.681 15.824 1.00 38.38 100 ALA A C 1
ATOM 735 O O . ALA A 1 101 ? 73.830 27.176 15.172 1.00 40.48 100 ALA A O 1
ATOM 737 N N . SER A 1 102 ? 76.017 27.340 15.659 1.00 38.03 101 SER A N 1
ATOM 738 C CA . SER A 1 102 ? 76.361 26.213 14.801 1.00 38.13 101 SER A CA 1
ATOM 739 C C . SER A 1 102 ? 76.282 24.965 15.643 1.00 38.28 101 SER A C 1
ATOM 740 O O . SER A 1 102 ? 76.360 25.029 16.859 1.00 39.78 101 SER A O 1
ATOM 743 N N . TYR A 1 103 ? 76.131 23.828 14.985 1.00 39.38 102 TYR A N 1
ATOM 744 C CA . TYR A 1 103 ? 76.170 22.526 15.643 1.00 41.01 102 TYR A CA 1
ATOM 745 C C . TYR A 1 103 ? 77.504 22.285 16.324 1.00 39.10 102 TYR A C 1
ATOM 746 O O . TYR A 1 103 ? 77.532 21.687 17.389 1.00 38.60 102 TYR A O 1
ATOM 755 N N . ALA A 1 104 ? 78.596 22.759 15.727 1.00 39.85 103 ALA A N 1
ATOM 756 C CA . ALA A 1 104 ? 79.927 22.623 16.346 1.00 38.43 103 ALA A CA 1
ATOM 757 C C . ALA A 1 104 ? 79.955 23.390 17.693 1.00 40.52 103 ALA A C 1
ATOM 758 O O . ALA A 1 104 ? 80.509 22.909 18.701 1.00 36.38 103 ALA A O 1
ATOM 760 N N . GLN A 1 105 ? 79.382 24.593 17.707 1.00 39.57 104 GLN A N 1
ATOM 761 C CA . GLN A 1 105 ? 79.232 25.345 18.973 1.00 39.25 104 GLN A CA 1
ATOM 762 C C . GLN A 1 105 ? 78.348 24.580 19.966 1.00 38.84 104 GLN A C 1
ATOM 763 O O . GLN A 1 105 ? 78.668 24.468 21.132 1.00 37.41 104 GLN A O 1
ATOM 769 N N . LEU A 1 106 ? 77.231 24.054 19.507 1.00 38.72 105 LEU A N 1
ATOM 770 C CA . LEU A 1 106 ? 76.324 23.316 20.420 1.00 38.66 105 LEU A CA 1
ATOM 771 C C . LEU A 1 106 ? 76.933 22.037 20.972 1.00 39.86 105 LEU A C 1
ATOM 772 O O . LEU A 1 106 ? 76.727 21.724 22.163 1.00 39.99 105 LEU A O 1
ATOM 777 N N . ALA A 1 107 ? 77.689 21.315 20.136 1.00 38.80 106 ALA A N 1
ATOM 778 C CA . ALA A 1 107 ? 78.377 20.079 20.555 1.00 37.48 106 ALA A CA 1
ATOM 779 C C . ALA A 1 107 ? 79.312 20.344 21.701 1.00 39.13 106 ALA A C 1
ATOM 780 O O . ALA A 1 107 ? 79.532 19.474 22.503 1.00 40.84 106 ALA A O 1
ATOM 782 N N . GLU A 1 108 ? 79.876 21.553 21.757 1.00 39.93 107 GLU A N 1
ATOM 783 C CA . GLU A 1 108 ? 80.767 21.961 22.833 1.00 43.50 107 GLU A CA 1
ATOM 784 C C . GLU A 1 108 ? 80.119 22.863 23.868 1.00 40.26 107 GLU A C 1
ATOM 785 O O . GLU A 1 108 ? 80.815 23.395 24.705 1.00 39.12 107 GLU A O 1
ATOM 791 N N . ALA 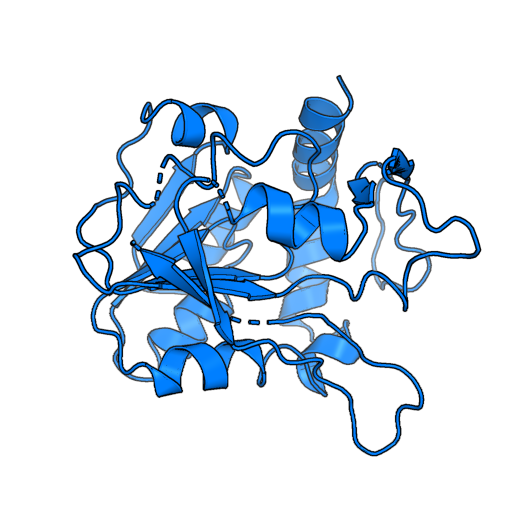A 1 109 ? 78.789 23.020 23.822 1.00 39.27 108 ALA A N 1
ATOM 792 C CA . ALA A 1 109 ? 78.054 23.841 24.817 1.00 39.81 108 ALA A CA 1
ATOM 793 C C . ALA A 1 109 ? 78.569 25.271 24.860 1.00 37.86 108 ALA A C 1
ATOM 794 O O . ALA A 1 109 ? 78.595 25.885 25.916 1.00 40.17 108 ALA A O 1
ATOM 796 N N . LYS A 1 110 ? 78.959 25.810 23.704 1.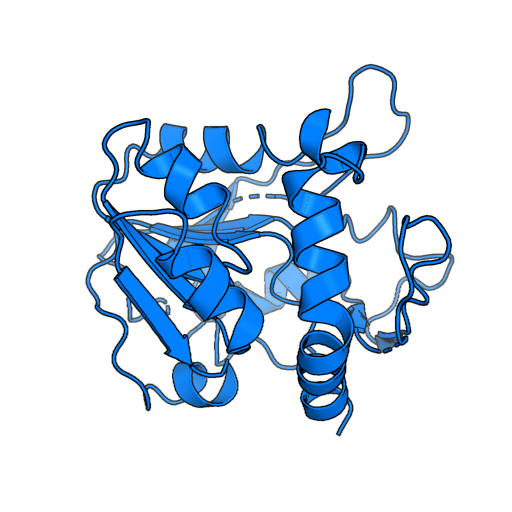00 37.38 109 LYS A N 1
ATOM 797 C CA . LYS A 1 110 ? 79.527 27.149 23.615 1.00 37.48 109 LYS A CA 1
ATOM 798 C C . LYS A 1 110 ? 78.493 28.297 23.462 1.00 38.73 109 LYS A C 1
ATOM 799 O O . LYS A 1 110 ? 78.854 29.469 23.586 1.00 39.87 109 LYS A O 1
ATOM 802 N N . VAL A 1 111 ? 77.244 27.969 23.138 1.00 36.80 110 VAL A N 1
ATOM 803 C CA . VAL A 1 111 ? 76.193 28.954 22.939 1.00 39.23 110 VAL A CA 1
ATOM 804 C C . VAL A 1 111 ? 74.999 28.572 23.810 1.00 39.84 110 VAL A C 1
ATOM 805 O O . VAL A 1 111 ? 74.501 27.447 23.726 1.00 41.52 110 VAL A O 1
ATOM 809 N N . PRO A 1 112 ? 74.570 29.489 24.689 1.00 40.35 111 PRO A N 1
ATOM 810 C CA . PRO A 1 112 ? 73.401 29.194 25.518 1.00 40.14 111 PRO A CA 1
ATOM 811 C C . PRO A 1 112 ? 72.117 29.149 24.687 1.00 40.54 111 PRO A C 1
ATOM 812 O O . PRO A 1 112 ? 71.835 30.063 23.886 1.00 44.81 111 PRO A O 1
ATOM 816 N N . VAL A 1 113 ? 71.388 28.043 24.777 1.00 37.89 112 VAL A N 1
ATOM 817 C CA . VAL A 1 113 ? 70.126 27.915 24.033 1.00 38.05 112 VAL A CA 1
ATOM 818 C C . VAL A 1 113 ? 69.001 27.445 24.939 1.00 38.95 112 VAL A C 1
ATOM 819 O O . VAL A 1 113 ? 67.969 27.011 24.468 1.00 38.37 112 VAL A O 1
ATOM 823 N N . GLY A 1 114 ? 69.186 27.612 26.238 1.00 38.69 113 GLY A N 1
ATOM 824 C CA . GLY A 1 114 ? 68.232 27.109 27.219 1.00 41.74 113 GLY A CA 1
ATOM 825 C C . GLY A 1 114 ? 68.523 25.664 27.608 1.00 43.04 113 GLY A C 1
ATOM 826 O O . GLY A 1 114 ? 69.341 24.984 26.986 1.00 41.53 113 GLY A O 1
ATOM 827 N N . LYS A 1 115 ? 67.851 25.194 28.655 1.00 40.04 114 LYS A N 1
ATOM 828 C CA . LYS A 1 115 ? 67.990 23.810 29.084 1.00 43.80 114 LYS A CA 1
ATOM 829 C C . LYS A 1 115 ? 66.682 23.292 29.686 1.00 43.34 114 LYS A C 1
ATOM 830 O O . LYS A 1 115 ? 65.673 24.002 29.668 1.00 43.17 114 LYS A O 1
ATOM 836 N N . ASP A 1 116 ? 66.699 22.067 30.226 1.00 43.37 115 ASP A N 1
ATOM 837 C CA . ASP A 1 116 ? 65.490 21.458 30.808 1.00 43.77 115 ASP A CA 1
ATOM 838 C C . ASP A 1 116 ? 64.342 21.372 29.802 1.00 41.13 115 ASP A C 1
ATOM 839 O O . ASP A 1 116 ? 63.226 21.767 30.067 1.00 41.86 115 ASP A O 1
ATOM 844 N N . TYR A 1 117 ? 64.664 20.923 28.606 1.00 39.58 116 TYR A N 1
ATOM 845 C CA . TYR A 1 117 ? 63.681 20.719 27.568 1.00 38.85 116 TYR A CA 1
ATOM 846 C C . TYR A 1 117 ? 63.022 19.348 27.766 1.00 39.82 116 TYR A C 1
ATOM 847 O O . TYR A 1 117 ? 63.682 18.376 28.144 1.00 38.05 116 TYR A O 1
ATOM 856 N N . ASP A 1 118 ? 61.705 19.310 27.594 1.00 39.34 117 ASP A N 1
ATOM 857 C CA . ASP A 1 118 ? 60.941 18.078 27.597 1.00 39.56 117 ASP A CA 1
ATOM 858 C C . ASP A 1 118 ? 61.243 17.291 26.350 1.00 40.48 117 ASP A C 1
ATOM 859 O O . ASP A 1 118 ? 61.277 16.062 26.372 1.00 40.97 117 ASP A O 1
ATOM 864 N N . LEU A 1 119 ? 61.488 18.016 25.267 1.00 39.90 118 LEU A N 1
ATOM 865 C CA . LEU A 1 119 ? 61.701 17.376 23.989 1.00 40.68 118 LEU A CA 1
ATOM 866 C C . LEU A 1 119 ? 62.576 18.224 23.093 1.00 41.37 118 LEU A C 1
ATOM 867 O O . LEU A 1 119 ? 62.491 19.462 23.119 1.00 40.08 118 LEU A O 1
ATOM 872 N N . ILE A 1 120 ? 63.457 17.564 22.338 1.00 39.73 119 ILE A N 1
ATOM 873 C CA . ILE A 1 120 ? 64.297 18.230 21.356 1.00 39.39 119 ILE A CA 1
ATOM 874 C C . ILE A 1 120 ? 63.972 17.583 20.000 1.00 41.82 119 ILE A C 1
ATOM 875 O O . ILE A 1 120 ? 63.957 16.357 19.855 1.00 40.86 119 ILE A O 1
ATOM 880 N N . CYS A 1 121 ? 63.643 18.392 19.007 1.00 40.97 120 CYS A N 1
ATOM 881 C CA . CYS A 1 121 ? 63.326 17.825 17.697 1.00 40.01 120 CYS A CA 1
ATOM 882 C C . CYS A 1 121 ? 64.295 18.277 16.656 1.00 40.12 120 CYS A C 1
ATOM 883 O O . CYS A 1 121 ? 64.767 19.401 16.689 1.00 42.14 120 CYS A O 1
ATOM 886 N N . ALA A 1 122 ? 64.596 17.366 15.741 1.00 38.98 121 ALA A N 1
ATOM 887 C CA . ALA A 1 122 ? 65.482 17.620 14.601 1.00 40.63 121 ALA A CA 1
ATOM 888 C C . ALA A 1 122 ? 64.751 17.112 13.352 1.00 41.43 121 ALA A C 1
ATOM 889 O O . ALA A 1 122 ? 64.628 15.896 13.121 1.00 41.74 121 ALA A O 1
ATOM 891 N N . ASN A 1 123 ? 64.204 18.043 12.585 1.00 40.99 122 ASN A N 1
ATOM 892 C CA . ASN A 1 123 ? 63.456 17.723 11.372 1.00 41.77 122 ASN A CA 1
ATOM 893 C C . ASN A 1 123 ? 64.297 17.958 10.125 1.00 41.41 122 ASN A C 1
ATOM 894 O O . ASN A 1 123 ? 64.470 19.107 9.678 1.00 42.30 122 ASN A O 1
ATOM 899 N N . PHE A 1 124 ? 64.816 16.864 9.565 1.00 39.53 123 PHE A N 1
ATOM 900 C CA . PHE A 1 124 ? 65.680 16.889 8.377 1.00 39.44 123 PHE A CA 1
ATOM 901 C C . PHE A 1 124 ? 66.833 17.858 8.583 1.00 43.92 123 PHE A C 1
ATOM 902 O O . PHE A 1 124 ? 67.268 18.513 7.656 1.00 44.14 123 PHE A O 1
ATOM 910 N N . ALA A 1 125 ? 67.368 17.872 9.807 1.00 43.27 124 ALA A N 1
ATOM 911 C CA . ALA A 1 125 ? 68.374 18.835 10.211 1.00 45.11 124 ALA A CA 1
ATOM 912 C C . ALA A 1 125 ? 69.749 18.257 10.532 1.00 44.88 124 ALA A C 1
ATOM 913 O O . ALA A 1 125 ? 70.691 19.025 10.741 1.00 49.05 124 ALA A O 1
ATOM 915 N N . LEU A 1 126 ? 69.885 16.934 10.523 1.00 42.55 125 LEU A N 1
ATOM 916 C CA . LEU A 1 126 ? 71.128 16.281 10.875 1.00 44.31 125 LEU A CA 1
ATOM 917 C C . LEU A 1 126 ? 71.625 15.573 9.632 1.00 45.64 125 LEU A C 1
ATOM 918 O O . LEU A 1 126 ? 71.343 14.430 9.408 1.00 52.18 125 LEU A O 1
ATOM 923 N N . LEU A 1 127 ? 72.443 16.273 8.878 1.00 46.10 126 LEU A N 1
ATOM 924 C CA . LEU A 1 127 ? 72.923 15.848 7.570 1.00 51.08 126 LEU A CA 1
ATOM 925 C C . LEU A 1 127 ? 74.433 15.728 7.503 1.00 46.46 126 LEU A C 1
ATOM 926 O O . LEU A 1 127 ? 74.975 15.475 6.440 1.00 45.86 126 LEU A O 1
ATOM 931 N N . HIS A 1 128 ? 75.089 15.845 8.652 1.00 46.24 127 HIS A N 1
ATOM 932 C CA . HIS A 1 128 ? 76.523 15.802 8.729 1.00 45.96 127 HIS A CA 1
ATOM 933 C C . HIS A 1 128 ? 77.012 14.427 9.213 1.00 45.89 127 HIS A C 1
ATOM 934 O O . HIS A 1 128 ? 76.236 13.558 9.528 1.00 41.60 127 HIS A O 1
ATOM 941 N N . GLN A 1 129 ? 78.321 14.247 9.196 1.00 45.14 128 GLN A N 1
ATOM 942 C CA . GLN A 1 129 ? 78.934 12.981 9.494 1.00 45.03 128 GLN A CA 1
ATOM 943 C C . GLN A 1 129 ? 79.108 12.664 10.968 1.00 45.82 128 GLN A C 1
ATOM 944 O O . GLN A 1 129 ? 78.756 11.576 11.407 1.00 46.55 128 GLN A O 1
ATOM 950 N N . ASP A 1 130 ? 79.690 13.573 11.732 1.00 47.12 129 ASP A N 1
ATOM 951 C CA . ASP A 1 130 ? 80.000 13.281 13.137 1.00 48.81 129 ASP A CA 1
ATOM 952 C C . ASP A 1 130 ? 78.925 13.941 13.990 1.00 48.11 129 ASP A C 1
ATOM 953 O O . ASP A 1 130 ? 79.024 15.129 14.286 1.00 49.51 129 ASP A O 1
ATOM 958 N N . ILE A 1 131 ? 77.900 13.158 14.368 1.00 44.24 130 ILE A N 1
ATOM 959 C CA . ILE A 1 131 ? 76.724 13.661 15.068 1.00 40.51 130 ILE A CA 1
ATOM 960 C C . ILE A 1 131 ? 76.605 13.244 16.534 1.00 42.76 130 ILE A C 1
ATOM 961 O O . ILE A 1 131 ? 75.800 13.795 17.258 1.00 40.68 130 ILE A O 1
ATOM 966 N N . ILE A 1 132 ? 77.415 12.283 16.963 1.00 40.77 131 ILE A N 1
ATOM 967 C CA . ILE A 1 132 ? 77.348 11.747 18.317 1.00 41.44 131 ILE A CA 1
ATOM 968 C C . ILE A 1 132 ? 77.552 12.808 19.405 1.00 41.53 131 ILE A C 1
ATOM 969 O O . ILE A 1 132 ? 76.784 12.859 20.358 1.00 39.79 131 ILE A O 1
ATOM 974 N N . GLU A 1 133 ? 78.557 13.658 19.245 1.00 42.34 132 GLU A N 1
ATOM 975 C CA . GLU A 1 133 ? 78.824 14.699 20.230 1.00 41.96 132 GLU A CA 1
ATOM 976 C C . GLU A 1 133 ? 77.679 15.702 20.304 1.00 40.94 132 GLU A C 1
ATOM 977 O O . GLU A 1 133 ? 77.327 16.149 21.406 1.00 38.52 132 GLU A O 1
ATOM 983 N N . LEU A 1 134 ? 77.085 16.042 19.160 1.00 39.58 133 LEU A N 1
ATOM 984 C CA . LEU A 1 134 ? 75.918 16.924 19.145 1.00 39.66 133 LEU A CA 1
ATOM 985 C C . LEU A 1 134 ? 74.739 16.262 19.878 1.00 40.52 133 LEU A C 1
ATOM 986 O O . LEU A 1 134 ? 74.128 16.868 20.751 1.00 41.86 133 LEU A O 1
ATOM 991 N N . LEU A 1 135 ? 74.428 15.022 19.524 1.00 40.15 134 LEU A N 1
ATOM 992 C CA . LEU A 1 135 ? 73.368 14.275 20.181 1.00 40.45 134 LEU A CA 1
ATOM 993 C C . LEU A 1 135 ? 73.605 14.146 21.707 1.00 38.68 134 LEU A C 1
ATOM 994 O O . LEU A 1 135 ? 72.651 14.232 22.502 1.00 39.57 134 LEU A O 1
ATOM 999 N N . SER A 1 136 ? 74.857 13.925 22.117 1.00 38.17 135 SER A N 1
ATOM 1000 C CA A SER A 1 136 ? 75.182 13.828 23.536 0.50 39.05 135 SER A CA 1
ATOM 1001 C CA B SER A 1 136 ? 75.210 13.839 23.539 0.50 39.31 135 SER A CA 1
ATOM 1002 C C . SER A 1 136 ? 74.934 15.177 24.204 1.00 39.11 135 SER A C 1
ATOM 1003 O O . SER A 1 136 ? 74.414 15.244 25.314 1.00 39.09 135 SER A O 1
ATOM 1008 N N . ALA A 1 137 ? 75.311 16.256 23.518 1.00 41.21 136 ALA A N 1
ATOM 1009 C CA . ALA A 1 137 ? 75.069 17.620 24.032 1.00 40.55 136 ALA A CA 1
ATOM 1010 C C . ALA A 1 137 ? 73.564 17.867 24.197 1.00 39.48 136 ALA A C 1
ATOM 1011 O O . ALA A 1 137 ? 73.137 18.503 25.153 1.00 37.25 136 ALA A O 1
ATOM 1021 N N . ARG A 1 139 ? 71.212 15.559 24.749 1.00 40.35 138 ARG A N 1
ATOM 1022 C CA . ARG A 1 139 ? 70.790 14.753 25.892 1.00 40.35 138 ARG A CA 1
ATOM 1023 C C . ARG A 1 139 ? 70.916 15.528 27.202 1.00 38.80 138 ARG A C 1
ATOM 1024 O O . ARG A 1 139 ? 70.032 15.490 28.046 1.00 37.68 138 ARG A O 1
ATOM 1032 N N . THR A 1 140 ? 72.054 16.170 27.382 1.00 38.37 139 THR A N 1
ATOM 1033 C CA . THR A 1 140 ? 72.356 17.009 28.549 1.00 39.33 139 THR A CA 1
ATOM 1034 C C . THR A 1 140 ? 71.302 18.101 28.723 1.00 39.58 139 THR A C 1
ATOM 1035 O O . THR A 1 140 ? 70.970 18.477 29.842 1.00 40.99 139 THR A O 1
ATOM 1039 N N . LEU A 1 141 ? 70.736 18.570 27.611 1.00 38.86 140 LEU A N 1
ATOM 1040 C CA . LEU A 1 141 ? 69.685 19.597 27.657 1.00 38.67 140 LEU A CA 1
ATOM 1041 C C . LEU A 1 141 ? 68.273 19.074 27.940 1.00 40.14 140 LEU A C 1
ATOM 1042 O O . LEU A 1 141 ? 67.350 19.875 28.124 1.00 41.93 140 LEU A O 1
ATOM 1047 N N . LEU A 1 142 ? 68.103 17.745 27.995 1.00 40.42 141 LEU A N 1
ATOM 1048 C CA . LEU A 1 142 ? 66.800 17.137 28.283 1.00 39.03 141 LEU A CA 1
ATOM 1049 C C . LEU A 1 142 ? 66.565 16.941 29.756 1.00 40.53 141 LEU A C 1
ATOM 1050 O O . LEU A 1 142 ? 67.500 16.593 30.478 1.00 39.86 141 LEU A O 1
ATOM 1055 N N . VAL A 1 143 ? 65.322 17.136 30.199 1.00 41.17 142 VAL A N 1
ATOM 1056 C CA . VAL A 1 143 ? 64.952 16.759 31.559 1.00 43.52 142 VAL A CA 1
ATOM 1057 C C . VAL A 1 143 ? 64.996 15.213 31.639 1.00 44.64 142 VAL A C 1
ATOM 1058 O O . VAL A 1 143 ? 65.062 14.518 30.599 1.00 42.65 142 VAL A O 1
ATOM 1062 N N . PRO A 1 144 ? 65.030 14.662 32.866 1.00 49.15 143 PRO A N 1
ATOM 1063 C CA . PRO A 1 144 ? 64.957 13.203 32.940 1.00 50.28 143 PRO A CA 1
ATOM 1064 C C . PRO A 1 144 ? 63.643 12.686 32.295 1.00 47.97 143 PRO A C 1
ATOM 1065 O O . PRO A 1 144 ? 62.555 13.232 32.541 1.00 47.48 143 PRO A O 1
ATOM 1069 N N . GLY A 1 145 ? 63.770 11.675 31.448 1.00 45.31 144 GLY A N 1
ATOM 1070 C CA . GLY A 1 145 ? 62.624 11.132 30.728 1.00 45.69 144 GLY A CA 1
ATOM 1071 C C . GLY A 1 145 ? 62.256 11.938 29.485 1.00 46.03 144 GLY A C 1
ATOM 1072 O O . GLY A 1 145 ? 61.282 11.635 28.819 1.00 47.98 144 GLY A O 1
ATOM 1073 N N . GLY A 1 146 ? 63.005 13.002 29.186 1.00 42.84 145 GLY A N 1
ATOM 1074 C CA . GLY A 1 146 ? 62.742 13.794 27.987 1.00 39.97 145 GLY A CA 1
ATOM 1075 C C . GLY A 1 146 ? 63.141 13.005 26.768 1.00 37.96 145 GLY A C 1
ATOM 1076 O O . GLY A 1 146 ? 63.781 11.961 26.874 1.00 37.67 145 GLY A O 1
ATOM 1077 N N . ALA A 1 147 ? 62.794 13.507 25.594 1.00 39.94 146 ALA A N 1
ATOM 1078 C CA . ALA A 1 147 ? 63.064 12.786 24.365 1.00 38.11 146 ALA A CA 1
ATOM 1079 C C . ALA A 1 147 ? 63.611 13.632 23.237 1.00 40.88 146 ALA A C 1
ATOM 1080 O O . ALA A 1 147 ? 63.367 14.833 23.147 1.00 39.58 146 ALA A O 1
ATOM 1082 N N . LEU A 1 148 ? 64.401 12.969 22.418 1.00 39.48 147 LEU A N 1
ATOM 1083 C CA . LEU A 1 148 ? 64.870 13.485 21.159 1.00 42.73 147 LEU A CA 1
ATOM 1084 C C . LEU A 1 148 ? 63.980 12.835 20.085 1.00 41.11 147 LEU A C 1
ATOM 1085 O O . LEU A 1 148 ? 63.743 11.599 20.110 1.00 39.89 147 LEU A O 1
ATOM 1090 N N . VAL A 1 149 ? 63.408 13.663 19.205 1.00 41.81 148 VAL A N 1
ATOM 1091 C CA . VAL A 1 149 ? 62.603 13.211 18.072 1.00 40.51 148 VAL A CA 1
ATOM 1092 C C . VAL A 1 149 ? 63.346 13.614 16.789 1.00 42.70 148 VAL A C 1
ATOM 1093 O O . VAL A 1 149 ? 63.591 14.789 16.541 1.00 44.13 148 VAL A O 1
ATOM 1097 N N . ILE A 1 150 ? 63.738 12.642 15.989 1.00 41.13 149 ILE A N 1
ATOM 1098 C CA . ILE A 1 150 ? 64.456 12.920 14.749 1.00 40.91 149 ILE A CA 1
ATOM 1099 C C . ILE A 1 150 ? 63.632 12.449 13.569 1.00 38.75 149 ILE A C 1
ATOM 1100 O O . ILE A 1 150 ? 63.182 11.319 13.546 1.00 38.98 149 ILE A O 1
ATOM 1105 N N . GLN A 1 151 ? 63.425 13.319 12.595 1.00 38.92 150 GLN A N 1
ATOM 1106 C CA . GLN A 1 151 ? 62.825 12.898 11.346 1.00 38.48 150 GLN A CA 1
ATOM 1107 C C . GLN A 1 151 ? 63.908 13.131 10.297 1.00 40.97 150 GLN A C 1
ATOM 1108 O O . GLN A 1 151 ? 64.519 14.190 10.262 1.00 40.31 150 GLN A O 1
ATOM 1114 N N . THR A 1 152 ? 64.152 12.119 9.470 1.00 38.34 151 THR A N 1
ATOM 1115 C CA . THR A 1 152 ? 65.180 12.186 8.504 1.00 38.95 151 THR A CA 1
ATOM 1116 C C . THR A 1 152 ? 64.776 11.475 7.212 1.00 42.12 151 THR A C 1
ATOM 1117 O O . THR A 1 152 ? 63.759 10.754 7.150 1.00 39.30 151 THR A O 1
ATOM 1121 N N . LEU A 1 153 ? 65.545 11.714 6.155 1.00 42.57 152 LEU A N 1
ATOM 1122 C CA . LEU A 1 153 ? 65.298 11.028 4.900 1.00 44.12 152 LEU A CA 1
ATOM 1123 C C . LEU A 1 153 ? 65.356 9.514 5.175 1.00 43.11 152 LEU A C 1
ATOM 1124 O O . LEU A 1 153 ? 66.184 9.042 5.943 1.00 43.45 152 LEU A O 1
ATOM 1129 N N . HIS A 1 154 ? 64.492 8.743 4.544 1.00 44.98 153 HIS A N 1
ATOM 1130 C CA . HIS A 1 154 ? 64.497 7.302 4.807 1.00 42.86 153 HIS A CA 1
ATOM 1131 C C . HIS A 1 154 ? 65.743 6.666 4.176 1.00 42.72 153 HIS A C 1
ATOM 1132 O O . HIS A 1 154 ? 65.900 6.783 2.964 1.00 44.66 153 HIS A O 1
ATOM 1139 N N . PRO A 1 155 ? 66.639 6.026 4.976 1.00 40.57 154 PRO A N 1
ATOM 1140 C CA . PRO A 1 155 ? 67.877 5.481 4.424 1.00 44.71 154 PRO A CA 1
ATOM 1141 C C . PRO A 1 155 ? 67.714 4.570 3.203 1.00 49.43 154 PRO A C 1
ATOM 1142 O O . PRO A 1 155 ? 68.525 4.624 2.262 1.00 49.25 154 PRO A O 1
ATOM 1146 N N A TRP A 1 156 ? 66.668 3.754 3.225 0.50 48.40 155 TRP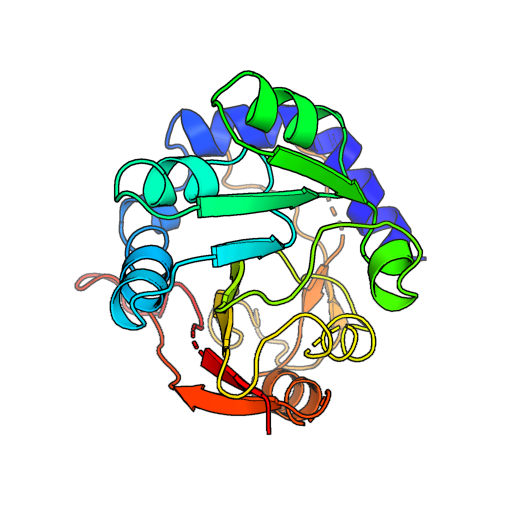 A N 1
ATOM 1147 N N B TRP A 1 156 ? 66.691 3.713 3.204 0.50 49.02 155 TRP A N 1
ATOM 1148 C CA A TRP A 1 156 ? 66.401 2.855 2.132 0.50 47.87 155 TRP A CA 1
ATOM 1149 C CA B TRP A 1 156 ? 66.457 2.897 2.025 0.50 49.36 155 TRP A CA 1
ATOM 1150 C C A TRP A 1 156 ? 65.873 3.570 0.903 0.50 48.70 155 TRP A C 1
ATOM 1151 C C B TRP A 1 156 ? 66.013 3.725 0.864 0.50 49.98 155 TRP A C 1
ATOM 1152 O O A TRP A 1 156 ? 66.227 3.203 -0.205 0.50 51.88 155 TRP A O 1
ATOM 1153 O O B TRP A 1 156 ? 66.553 3.609 -0.230 0.50 53.10 155 TRP A O 1
ATOM 1174 N N . SER A 1 157 ? 65.034 4.585 1.087 1.00 50.15 156 SER A N 1
ATOM 1175 C CA . SER A 1 157 ? 64.507 5.346 -0.030 1.00 50.49 156 SER A CA 1
ATOM 1176 C C . SER A 1 157 ? 65.557 6.198 -0.715 1.00 52.90 156 SER A C 1
ATOM 1177 O O . SER A 1 157 ? 65.444 6.459 -1.907 1.00 57.98 156 SER A O 1
ATOM 1180 N N . VAL A 1 158 ? 66.558 6.677 0.013 1.00 51.06 157 VAL A N 1
ATOM 1181 C CA . VAL A 1 158 ? 67.561 7.548 -0.603 1.00 48.37 157 VAL A CA 1
ATOM 1182 C C . VAL A 1 158 ? 68.939 6.869 -0.813 1.00 47.86 157 VAL A C 1
ATOM 1183 O O . VAL A 1 158 ? 69.904 7.558 -1.146 1.00 47.10 157 VAL A O 1
ATOM 1187 N N . ALA A 1 159 ? 69.011 5.542 -0.646 1.00 48.60 158 ALA A N 1
ATOM 1188 C CA . ALA A 1 159 ? 70.268 4.779 -0.771 1.00 49.28 158 ALA A CA 1
ATOM 1189 C C . ALA A 1 159 ? 70.844 4.876 -2.179 1.00 50.81 158 ALA A C 1
ATOM 1190 O O . ALA A 1 159 ? 72.056 4.872 -2.349 1.00 50.96 158 ALA A O 1
ATOM 1192 N N . ASP A 1 160 ? 69.965 4.982 -3.174 1.00 52.54 159 ASP A N 1
ATOM 1193 C CA . ASP A 1 160 ? 70.368 5.166 -4.562 1.00 52.97 159 ASP A CA 1
ATOM 1194 C C . ASP A 1 160 ? 71.381 4.077 -4.982 1.00 51.30 159 ASP A C 1
ATOM 1195 O O . ASP A 1 160 ? 72.418 4.358 -5.560 1.00 50.21 159 ASP A O 1
ATOM 1200 N N . GLY A 1 161 ? 71.087 2.832 -4.625 1.00 49.47 160 GLY A N 1
ATOM 1201 C CA . GLY A 1 161 ? 71.952 1.694 -4.983 1.00 50.26 160 GLY A CA 1
ATOM 1202 C C . GLY A 1 161 ? 73.281 1.570 -4.259 1.00 48.75 160 GLY A C 1
ATOM 1203 O O . GLY A 1 161 ? 74.077 0.696 -4.588 1.00 50.25 160 GLY A O 1
ATOM 1204 N N . ASP A 1 162 ? 73.528 2.415 -3.266 1.00 46.72 161 ASP A N 1
ATOM 1205 C CA . ASP A 1 162 ? 74.780 2.370 -2.523 1.00 45.54 161 ASP A CA 1
ATOM 1206 C C . ASP A 1 162 ? 74.458 2.455 -1.045 1.00 42.94 161 ASP A C 1
ATOM 1207 O O . ASP A 1 162 ? 74.527 3.511 -0.471 1.00 42.40 161 ASP A O 1
ATOM 1212 N N . TYR A 1 163 ? 74.078 1.336 -0.427 1.00 42.90 162 TYR A N 1
ATOM 1213 C CA . TYR A 1 163 ? 73.711 1.340 0.988 1.00 39.54 162 TYR A CA 1
ATOM 1214 C C . TYR A 1 163 ? 74.973 1.208 1.847 1.00 40.94 162 TYR A C 1
ATOM 1215 O O . TYR A 1 163 ? 75.317 0.124 2.331 1.00 41.73 162 TYR A O 1
ATOM 1224 N N . GLN A 1 164 ? 75.634 2.342 2.047 1.00 42.64 163 GLN A N 1
ATOM 1225 C CA . GLN A 1 164 ? 76.874 2.436 2.789 1.00 45.09 163 GLN A CA 1
ATOM 1226 C C . GLN A 1 164 ? 77.051 3.866 3.238 1.00 42.78 163 GLN A C 1
ATOM 1227 O O . GLN A 1 164 ? 76.796 4.784 2.462 1.00 43.53 163 GLN A O 1
ATOM 1233 N N . ASP A 1 165 ? 77.513 4.064 4.466 1.00 41.29 164 ASP A N 1
ATOM 1234 C CA . ASP A 1 165 ? 77.755 5.402 4.987 1.00 43.32 164 ASP A CA 1
ATOM 1235 C C . ASP A 1 165 ? 78.729 6.153 4.082 1.00 42.36 164 ASP A C 1
ATOM 1236 O O . ASP A 1 165 ? 79.695 5.580 3.595 1.00 40.66 164 ASP A O 1
ATOM 1241 N N . GLY A 1 166 ? 78.493 7.437 3.872 1.00 42.36 165 GLY A N 1
ATOM 1242 C CA . GLY A 1 166 ? 79.379 8.217 2.999 1.00 43.49 165 GLY A CA 1
ATOM 1243 C C . GLY A 1 166 ? 78.767 9.531 2.550 1.00 43.48 165 GLY A C 1
ATOM 1244 O O . GLY A 1 166 ? 77.562 9.711 2.586 1.00 40.26 165 GLY A O 1
ATOM 1245 N N . TRP A 1 167 ? 79.630 10.450 2.124 1.00 45.40 166 TRP A N 1
ATOM 1246 C CA . TRP A 1 167 ? 79.212 11.751 1.632 1.00 41.69 166 TRP A CA 1
ATOM 1247 C C . TRP A 1 167 ? 78.573 11.647 0.268 1.00 40.57 166 TRP A C 1
ATOM 1248 O O . TRP A 1 167 ? 78.942 10.834 -0.565 1.00 39.69 166 TRP A O 1
ATOM 1259 N N . ARG A 1 168 ? 77.570 12.487 0.073 1.00 42.18 167 ARG A N 1
ATOM 1260 C CA . ARG A 1 168 ? 76.855 12.580 -1.162 1.00 42.50 167 ARG A CA 1
ATOM 1261 C C . ARG A 1 168 ? 76.639 14.036 -1.448 1.00 41.43 167 ARG A C 1
ATOM 1262 O O . ARG A 1 168 ? 76.977 14.882 -0.632 1.00 38.69 167 ARG A O 1
ATOM 1270 N N . GLU A 1 169 ? 76.037 14.294 -2.595 1.00 41.16 168 GLU A N 1
ATOM 1271 C CA . GLU A 1 169 ? 75.711 15.626 -2.996 1.00 44.16 168 GLU A CA 1
ATOM 1272 C C . GLU A 1 169 ? 74.305 15.751 -3.579 1.00 42.99 168 GLU A C 1
ATOM 1273 O O . GLU A 1 169 ? 73.941 15.058 -4.518 1.00 43.44 168 GLU A O 1
ATOM 1279 N N . GLU A 1 170 ? 73.545 16.662 -3.002 1.00 41.94 169 GLU A N 1
ATOM 1280 C CA . GLU A 1 170 ? 72.189 16.998 -3.434 1.00 43.01 169 GLU A CA 1
ATOM 1281 C C . GLU A 1 170 ? 72.234 18.216 -4.351 1.00 42.75 169 GLU A C 1
ATOM 1282 O O . GLU A 1 170 ? 72.715 19.272 -3.950 1.00 41.60 169 GLU A O 1
ATOM 1288 N N . SER A 1 171 ? 71.706 18.062 -5.557 1.00 41.27 170 SER A N 1
ATOM 1289 C CA . SER A 1 171 ? 71.676 19.142 -6.542 1.00 45.33 170 SER A CA 1
ATOM 1290 C C . SER A 1 171 ? 70.399 20.001 -6.482 1.00 46.76 170 SER A C 1
ATOM 1291 O O . SER A 1 171 ? 70.376 21.075 -7.060 1.00 49.79 170 SER A O 1
ATOM 1294 N N . PHE A 1 172 ? 69.377 19.512 -5.773 1.00 48.50 171 PHE A N 1
ATOM 1295 C CA . PHE A 1 172 ? 68.024 20.111 -5.676 1.00 48.35 171 PHE A CA 1
ATOM 1296 C C . PHE A 1 172 ? 67.306 20.168 -7.040 1.00 50.69 171 PHE A C 1
ATOM 1297 O O . PHE A 1 172 ? 66.475 21.027 -7.267 1.00 49.80 171 PHE A O 1
ATOM 1305 N N . ALA A 1 173 ? 67.605 19.220 -7.920 1.00 51.58 172 ALA A N 1
ATOM 1306 C CA . ALA A 1 173 ? 67.007 19.171 -9.262 1.00 52.99 172 ALA A CA 1
ATOM 1307 C C . ALA A 1 173 ? 65.469 19.341 -9.297 1.00 57.00 172 ALA A C 1
ATOM 1308 O O . ALA A 1 173 ? 64.932 20.093 -10.149 1.00 58.43 172 ALA A O 1
ATOM 1310 N N . GLY A 1 174 ? 64.752 18.692 -8.386 1.00 56.27 173 GLY A N 1
ATOM 1311 C CA . GLY A 1 174 ? 63.278 18.821 -8.439 1.00 60.70 173 GLY A CA 1
ATOM 1312 C C . GLY A 1 174 ? 62.640 20.087 -7.841 1.00 62.71 173 GLY A C 1
ATOM 1313 O O . GLY A 1 174 ? 61.441 20.327 -8.027 1.00 63.57 173 GLY A O 1
ATOM 1314 N N . PHE A 1 175 ? 63.450 20.905 -7.162 1.00 60.85 174 PHE A N 1
ATOM 1315 C CA . PHE A 1 175 ? 62.992 22.065 -6.408 1.00 57.85 174 PHE A CA 1
ATOM 1316 C C . PHE A 1 175 ? 62.881 23.355 -7.215 1.00 54.87 174 PHE A C 1
ATOM 1317 O O . PHE A 1 175 ? 63.768 23.707 -8.012 1.00 53.47 174 PHE A O 1
ATOM 1325 N N . ALA A 1 176 ? 61.777 24.064 -6.980 1.00 53.82 175 ALA A N 1
ATOM 1326 C CA . ALA A 1 176 ? 61.558 25.392 -7.558 1.00 53.12 175 A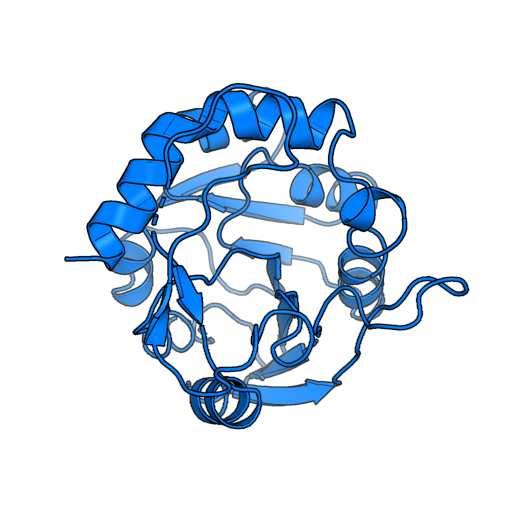LA A CA 1
ATOM 1327 C C . ALA A 1 176 ? 62.614 26.290 -6.914 1.00 49.35 175 ALA A C 1
ATOM 1328 O O . ALA A 1 176 ? 62.950 26.119 -5.705 1.00 49.66 175 ALA A O 1
ATOM 1330 N N . GLY A 1 177 ? 63.107 27.224 -7.702 1.00 47.42 176 GLY A N 1
ATOM 1331 C CA . GLY A 1 177 ? 64.134 28.167 -7.277 1.00 51.67 176 GLY A CA 1
ATOM 1332 C C . GLY A 1 177 ? 65.503 27.793 -7.844 1.00 52.22 176 GLY A C 1
ATOM 1333 O O . GLY A 1 177 ? 65.620 26.833 -8.584 1.00 48.38 176 GLY A O 1
ATOM 1334 N N . ASP A 1 178 ? 66.525 28.563 -7.479 1.00 50.60 177 ASP A N 1
ATOM 1335 C CA . ASP A 1 178 ? 67.895 28.352 -7.908 1.00 50.55 177 ASP A CA 1
ATOM 1336 C C . ASP A 1 178 ? 68.737 27.971 -6.665 1.00 47.84 177 ASP A C 1
ATOM 1337 O O . ASP A 1 178 ? 68.703 28.634 -5.635 1.00 45.66 177 ASP A O 1
ATOM 1342 N N . TRP A 1 179 ? 69.469 26.871 -6.799 1.00 45.53 178 TRP A N 1
ATOM 1343 C CA . TRP A 1 179 ? 70.182 26.227 -5.698 1.00 44.42 178 TRP A CA 1
ATOM 1344 C C . TRP A 1 179 ? 71.641 25.902 -5.971 1.00 43.36 178 TRP A C 1
ATOM 1345 O O . TRP A 1 179 ? 71.996 25.584 -7.070 1.00 39.96 178 TRP A O 1
ATOM 1356 N N . GLN A 1 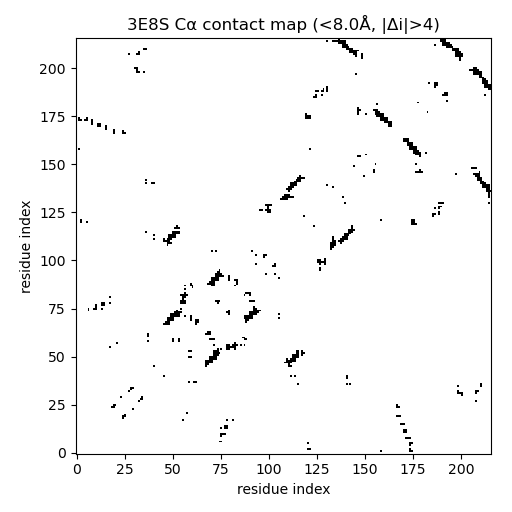180 ? 72.453 25.938 -4.929 1.00 44.40 179 GLN A N 1
ATOM 1357 C CA . GLN A 1 180 ? 73.835 25.490 -4.977 1.00 44.22 179 GLN A CA 1
ATOM 1358 C C . GLN A 1 180 ? 73.813 24.067 -4.445 1.00 42.64 179 GLN A C 1
ATOM 1359 O O . GLN A 1 180 ? 72.997 23.765 -3.560 1.00 39.34 179 GLN A O 1
ATOM 1365 N N . PRO A 1 181 ? 74.700 23.191 -4.957 1.00 40.25 180 PRO A N 1
ATOM 1366 C CA . PRO A 1 181 ? 74.734 21.822 -4.488 1.00 41.91 180 PRO A CA 1
ATOM 1367 C C . PRO A 1 181 ? 75.014 21.729 -2.995 1.00 39.79 180 PRO A C 1
ATOM 1368 O O . PRO A 1 181 ? 75.729 22.552 -2.462 1.00 39.91 180 PRO A O 1
ATOM 1380 N N . PRO A 1 183 ? 76.488 19.263 0.035 1.00 42.13 182 PRO A N 1
ATOM 1381 C CA . PRO A 1 183 ? 77.063 17.990 0.458 1.00 43.08 182 PRO A CA 1
ATOM 1382 C C . PRO A 1 183 ? 76.335 17.494 1.725 1.00 42.60 182 PRO A C 1
ATOM 1383 O O . PRO A 1 183 ? 76.014 18.297 2.629 1.00 42.22 182 PRO A O 1
ATOM 1387 N N . TRP A 1 184 ? 76.028 16.201 1.777 1.00 40.54 183 TRP A N 1
ATOM 1388 C CA . TRP A 1 184 ? 75.299 15.648 2.926 1.00 41.92 183 TRP A CA 1
ATOM 1389 C C . TRP A 1 184 ? 75.788 14.235 3.170 1.00 40.54 183 TRP A C 1
ATOM 1390 O O . TRP A 1 184 ? 76.231 13.559 2.240 1.00 39.36 183 TRP A O 1
ATOM 1401 N N . TYR A 1 185 ? 75.724 13.795 4.429 1.00 40.22 184 TYR A N 1
ATOM 1402 C CA . TYR A 1 185 ? 76.219 12.479 4.787 1.00 41.95 184 TYR A CA 1
ATOM 1403 C C . TYR A 1 185 ? 75.110 11.436 4.857 1.00 41.52 184 TYR A C 1
ATOM 1404 O O . TYR A 1 185 ? 74.199 11.561 5.646 1.00 43.50 184 TYR A O 1
ATOM 1413 N N . PHE A 1 186 ? 75.180 10.452 3.978 1.00 41.30 185 PHE A N 1
ATOM 1414 C CA . PHE A 1 186 ? 74.251 9.346 3.983 1.00 42.37 185 PHE A CA 1
ATOM 1415 C C . PHE A 1 186 ? 74.668 8.356 5.071 1.00 43.59 185 PHE A C 1
ATOM 1416 O O . PHE A 1 186 ? 75.842 7.986 5.153 1.00 42.01 185 PHE A O 1
ATOM 1424 N N . ARG A 1 187 ? 73.728 7.942 5.916 1.00 42.41 186 ARG A N 1
ATOM 1425 C CA . ARG A 1 187 ? 74.032 6.915 6.882 1.00 46.72 186 ARG A CA 1
ATOM 1426 C C . ARG A 1 187 ? 72.939 5.807 6.863 1.00 43.02 186 ARG A C 1
ATOM 1427 O O . ARG A 1 187 ? 71.786 6.045 6.566 1.00 41.94 186 ARG A O 1
ATOM 1435 N N . THR A 1 188 ? 73.357 4.584 7.112 1.00 42.26 187 THR A N 1
ATOM 1436 C CA . THR A 1 188 ? 72.460 3.456 7.163 1.00 39.61 187 THR A CA 1
ATOM 1437 C C . THR A 1 188 ? 71.592 3.497 8.457 1.00 40.54 187 THR A C 1
ATOM 1438 O O . THR A 1 188 ? 71.877 4.272 9.392 1.00 39.17 187 THR A O 1
ATOM 1442 N N . LEU A 1 189 ? 70.534 2.686 8.477 1.00 40.40 188 LEU A N 1
ATOM 1443 C CA . LEU A 1 189 ? 69.685 2.531 9.642 1.00 41.47 188 LEU A CA 1
ATOM 1444 C C . LEU A 1 189 ? 70.525 2.113 10.848 1.00 40.54 188 LEU A C 1
ATOM 1445 O O . LEU A 1 189 ? 70.413 2.704 11.907 1.00 38.83 188 LEU A O 1
ATOM 1450 N N . ALA A 1 190 ? 71.355 1.088 10.677 1.00 38.09 189 ALA A N 1
ATOM 1451 C CA . ALA A 1 190 ? 72.193 0.575 11.774 1.00 38.02 189 ALA A CA 1
ATOM 1452 C C . ALA A 1 190 ? 73.072 1.714 12.319 1.00 40.01 189 ALA A C 1
ATOM 1453 O O . ALA A 1 190 ? 73.272 1.855 13.519 1.00 39.26 189 ALA A O 1
ATOM 1455 N N . SER A 1 191 ? 73.594 2.531 11.420 1.00 39.77 190 SER A N 1
ATOM 1456 C CA . SER A 1 191 ? 74.458 3.640 11.809 1.00 41.44 190 SER A CA 1
ATOM 1457 C C . SER A 1 191 ? 73.706 4.731 12.618 1.00 39.48 190 SER A C 1
ATOM 1458 O O . SER A 1 191 ? 74.237 5.244 13.588 1.00 41.51 190 SER A O 1
ATOM 1461 N N . TRP A 1 192 ? 72.464 5.041 12.259 1.00 39.52 191 TRP A N 1
ATOM 1462 C CA . TRP A 1 192 ? 71.637 5.948 13.047 1.00 37.88 191 TRP A CA 1
ATOM 1463 C C . TRP A 1 192 ? 71.415 5.425 14.463 1.00 40.18 191 TRP A C 1
ATOM 1464 O O . TRP A 1 192 ? 71.524 6.171 15.439 1.00 37.69 191 TRP A O 1
ATOM 1475 N N . LEU A 1 193 ? 71.049 4.160 14.574 1.00 40.19 192 LEU A N 1
ATOM 1476 C CA . LEU A 1 193 ? 70.783 3.574 15.874 1.00 41.23 192 LEU A CA 1
ATOM 1477 C C . LEU A 1 193 ? 72.043 3.464 16.727 1.00 41.81 192 LEU A C 1
ATOM 1478 O O . LEU A 1 193 ? 71.970 3.623 17.959 1.00 40.63 192 LEU A O 1
ATOM 1483 N N . ASN A 1 194 ? 73.179 3.158 16.100 1.00 43.18 193 ASN A N 1
ATOM 1484 C CA . ASN A 1 194 ? 74.451 3.182 16.793 1.00 43.11 193 ASN A CA 1
ATOM 1485 C C . ASN A 1 194 ? 74.734 4.594 17.362 1.00 44.68 193 ASN A C 1
ATOM 1486 O O . ASN A 1 194 ? 75.162 4.727 18.509 1.00 45.26 193 ASN A O 1
ATOM 1491 N N . ALA A 1 195 ? 74.479 5.631 16.565 1.00 45.01 194 ALA A N 1
ATOM 1492 C CA . ALA A 1 195 ? 74.740 7.021 16.970 1.00 42.55 194 ALA A CA 1
ATOM 1493 C C . ALA A 1 195 ? 73.908 7.373 18.175 1.00 42.87 194 ALA A C 1
ATOM 1494 O O . ALA A 1 195 ? 74.430 7.983 19.105 1.00 44.05 194 ALA A O 1
ATOM 1496 N N . LEU A 1 196 ? 72.625 6.981 18.164 1.00 42.19 195 LEU A N 1
ATOM 1497 C CA . LEU A 1 196 ? 71.735 7.228 19.290 1.00 40.20 195 LEU A CA 1
ATOM 1498 C C . LEU A 1 196 ? 72.275 6.562 20.543 1.00 44.86 195 LEU A C 1
ATOM 1499 O O . LEU A 1 196 ? 72.364 7.166 21.601 1.00 44.21 195 LEU A O 1
ATOM 1504 N N . ASP A 1 197 ? 72.660 5.301 20.397 1.00 44.14 196 ASP A N 1
ATOM 1505 C CA . ASP A 1 197 ? 73.188 4.542 21.479 1.00 44.29 196 ASP A CA 1
ATOM 1506 C C . ASP A 1 197 ? 74.466 5.141 22.067 1.00 41.43 196 ASP A C 1
ATOM 1507 O O . ASP A 1 197 ? 74.588 5.313 23.282 1.00 38.69 196 ASP A O 1
ATOM 1520 N N . ALA A 1 199 ? 75.368 8.129 21.981 1.00 42.17 198 ALA A N 1
ATOM 1521 C CA . ALA A 1 199 ? 75.006 9.427 22.559 1.00 42.01 198 ALA A CA 1
ATOM 1522 C C . ALA A 1 199 ? 74.274 9.282 23.900 1.00 42.13 198 ALA A C 1
ATOM 1523 O O . ALA A 1 199 ? 73.889 10.280 24.491 1.00 44.37 198 ALA A O 1
ATOM 1525 N N . GLY A 1 200 ? 74.057 8.038 24.346 1.00 43.31 199 GLY A N 1
ATOM 1526 C CA . GLY A 1 200 ? 73.380 7.729 25.603 1.00 41.13 199 GLY A CA 1
ATOM 1527 C C . GLY A 1 200 ? 71.872 7.804 25.475 1.00 42.94 199 GLY A C 1
ATOM 1528 O O . GLY A 1 200 ? 71.177 8.036 26.451 1.00 42.55 199 GLY A O 1
ATOM 1529 N N . LEU A 1 201 ? 71.350 7.652 24.264 1.00 42.63 200 LEU A N 1
ATOM 1530 C CA . LEU A 1 201 ? 69.920 7.742 24.055 1.00 45.46 200 LEU A CA 1
ATOM 1531 C C . LEU A 1 201 ? 69.355 6.361 23.676 1.00 48.57 200 LEU A C 1
ATOM 1532 O O . LEU A 1 201 ? 69.983 5.587 22.927 1.00 48.70 200 LEU A O 1
ATOM 1537 N N . ARG A 1 202 ? 68.186 6.057 24.231 1.00 48.09 201 ARG A N 1
ATOM 1538 C CA . ARG A 1 202 ? 67.499 4.778 23.955 1.00 50.35 201 ARG A CA 1
ATOM 1539 C C . ARG A 1 202 ? 66.318 4.915 22.971 1.00 44.61 201 ARG A C 1
ATOM 1540 O O . ARG A 1 202 ? 65.355 5.616 23.255 1.00 42.88 201 ARG A O 1
ATOM 1548 N N . LEU A 1 203 ? 66.364 4.195 21.861 1.00 43.30 202 LEU A N 1
ATOM 1549 C CA . LEU A 1 203 ? 65.257 4.241 20.892 1.00 41.19 202 LEU A CA 1
ATOM 1550 C C . LEU A 1 203 ? 63.992 3.716 21.524 1.00 40.89 202 LEU A C 1
ATOM 1551 O O . LEU A 1 203 ? 63.989 2.626 21.994 1.00 40.20 202 LEU A O 1
ATOM 1556 N N . VAL A 1 204 ? 62.924 4.491 21.564 1.00 40.05 203 VAL A N 1
ATOM 1557 C CA . VAL A 1 204 ? 61.671 4.008 22.109 1.00 40.33 203 VAL A CA 1
ATOM 1558 C C . VAL A 1 204 ? 60.577 3.931 21.044 1.00 42.71 203 VAL A C 1
ATOM 1559 O O . VAL A 1 204 ? 59.541 3.330 21.276 1.00 41.36 203 VAL A O 1
ATOM 1563 N N . SER A 1 205 ? 60.813 4.478 19.855 1.00 40.31 204 SER A N 1
ATOM 1564 C CA . SER A 1 205 ? 59.798 4.412 18.817 1.00 40.86 204 SER A CA 1
ATOM 1565 C C . SER A 1 205 ? 60.424 4.646 17.476 1.00 38.82 204 SER A C 1
ATOM 1566 O O . SER A 1 205 ? 61.312 5.477 17.356 1.00 36.80 204 SER A O 1
ATOM 1569 N N . LEU A 1 206 ? 59.969 3.903 16.478 1.00 36.33 205 LEU A N 1
ATOM 1570 C CA . LEU A 1 206 ? 60.442 4.070 15.131 1.00 37.21 205 LEU A CA 1
ATOM 1571 C C . LEU A 1 206 ? 59.248 4.012 14.186 1.00 37.07 205 LEU A C 1
ATOM 1572 O O . LEU A 1 206 ? 58.478 3.054 14.197 1.00 36.72 205 LEU A O 1
ATOM 1577 N N . GLN A 1 207 ? 59.123 5.020 13.328 1.00 38.16 206 GLN A N 1
ATOM 1578 C CA . GLN A 1 207 ? 58.051 5.033 12.346 1.00 41.80 206 GLN A CA 1
ATOM 1579 C C . GLN A 1 207 ? 58.685 5.368 11.017 1.00 37.98 206 GLN A C 1
ATOM 1580 O O . GLN A 1 207 ? 59.765 5.958 10.945 1.00 37.98 206 GLN A O 1
ATOM 1586 N N . GLU A 1 208 ? 57.973 5.023 9.963 1.00 36.59 207 GLU A N 1
ATOM 1587 C CA . GLU A 1 208 ? 58.378 5.266 8.597 1.00 37.04 207 GLU A CA 1
ATOM 1588 C C . GLU A 1 208 ? 57.193 5.932 7.894 1.00 38.50 207 GLU A C 1
ATOM 1589 O O . GLU A 1 208 ? 56.451 5.274 7.161 1.00 38.09 207 GLU A O 1
ATOM 1595 N N . PRO A 1 209 ? 56.994 7.239 8.138 1.00 37.53 208 PRO A N 1
ATOM 1596 C CA . PRO A 1 209 ? 55.857 7.932 7.521 1.00 38.35 208 PRO A CA 1
ATOM 1597 C C . PRO A 1 209 ? 55.803 7.714 6.001 1.00 38.22 208 PRO A C 1
ATOM 1598 O O . PRO A 1 209 ? 56.801 7.865 5.315 1.00 37.18 208 PRO A O 1
ATOM 1602 N N . GLN A 1 210 ? 54.616 7.425 5.506 1.00 38.78 209 GLN A N 1
ATOM 1603 C CA . GLN A 1 210 ? 54.414 7.051 4.128 1.00 42.35 209 GLN A CA 1
ATOM 1604 C C . GLN A 1 210 ? 52.988 7.386 3.714 1.00 44.39 209 GLN A C 1
ATOM 1605 O O . GLN A 1 210 ? 52.041 7.013 4.394 1.00 42.01 209 GLN A O 1
ATOM 1611 N N . HIS A 1 211 ? 52.839 8.096 2.602 1.00 48.17 210 HIS A N 1
ATOM 1612 C CA . HIS A 1 211 ? 51.521 8.463 2.115 1.00 50.36 210 HIS A CA 1
ATOM 1613 C C . HIS A 1 211 ? 50.792 7.191 1.693 1.00 51.51 210 HIS A C 1
ATOM 1614 O O . HIS A 1 211 ? 51.423 6.314 1.115 1.00 49.03 210 HIS A O 1
ATOM 1621 N N . PRO A 1 212 ? 49.468 7.088 1.965 1.00 54.75 211 PRO A N 1
ATOM 1622 C CA . PRO A 1 212 ? 48.670 5.917 1.553 1.00 55.13 211 PRO A CA 1
ATOM 1623 C C . PRO A 1 212 ? 48.844 5.481 0.100 1.00 57.34 211 PRO A C 1
ATOM 1624 O O . PRO A 1 212 ? 48.730 4.288 -0.186 1.00 58.59 211 PRO A O 1
ATOM 1628 N N . GLN A 1 213 ? 49.105 6.426 -0.797 1.00 58.86 212 GLN A N 1
ATOM 1629 C CA . GLN A 1 213 ? 49.300 6.119 -2.207 1.00 63.56 212 GLN A CA 1
ATOM 1630 C C . GLN A 1 213 ? 50.774 6.023 -2.611 1.00 64.51 212 GLN A C 1
ATOM 1631 O O . GLN A 1 213 ? 51.073 5.874 -3.799 1.00 67.40 212 GLN A O 1
ATOM 1637 N N . SER A 1 214 ? 51.696 6.093 -1.648 1.00 62.42 213 SER A N 1
ATOM 1638 C CA . SER A 1 214 ? 53.120 5.940 -1.961 1.00 59.75 213 SER A CA 1
ATOM 1639 C C . SER A 1 214 ? 53.534 4.473 -1.759 1.00 59.32 213 SER A C 1
ATOM 1640 O O . SER A 1 214 ? 52.974 3.761 -0.919 1.00 55.23 213 SER A O 1
ATOM 1643 N N . ALA A 1 215 ? 54.504 4.041 -2.557 1.00 58.06 214 ALA A N 1
ATOM 1644 C CA . ALA A 1 215 ? 55.032 2.685 -2.489 1.00 58.19 214 ALA A CA 1
ATOM 1645 C C . ALA A 1 215 ? 56.257 2.634 -1.581 1.00 55.42 214 ALA A C 1
ATOM 1646 O O . ALA A 1 215 ? 56.622 1.562 -1.123 1.00 54.91 214 ALA A O 1
ATOM 1648 N N . VAL A 1 216 ? 56.889 3.783 -1.350 1.00 51.94 215 VAL A N 1
ATOM 1649 C CA . VAL A 1 216 ? 58.053 3.867 -0.507 1.00 52.11 215 VAL A CA 1
ATOM 1650 C C . VAL A 1 216 ? 57.813 4.865 0.635 1.00 50.66 215 VAL A C 1
ATOM 1651 O O . VAL A 1 216 ? 57.021 5.808 0.499 1.00 49.84 215 VAL A O 1
ATOM 1655 N N . PRO A 1 217 ? 58.478 4.650 1.785 1.00 49.27 216 PRO A N 1
ATOM 1656 C CA . PRO A 1 217 ? 58.307 5.639 2.839 1.00 48.07 216 PRO A CA 1
ATOM 1657 C C . PRO A 1 217 ? 58.936 6.980 2.457 1.00 45.75 216 PRO A C 1
ATOM 1658 O O . PRO A 1 217 ? 59.917 7.014 1.710 1.00 46.34 216 PRO A O 1
ATOM 1662 N N . GLN A 1 218 ? 58.383 8.065 2.984 1.00 44.85 217 GLN A N 1
ATOM 1663 C CA . GLN A 1 218 ? 58.911 9.410 2.777 1.00 43.82 217 GLN A CA 1
ATOM 1664 C C . GLN A 1 218 ? 59.981 9.787 3.792 1.00 43.98 217 GLN A C 1
ATOM 1665 O O . GLN A 1 218 ? 60.805 10.658 3.531 1.00 42.01 217 GLN A O 1
ATOM 1671 N N . SER A 1 219 ? 59.976 9.162 4.964 1.00 41.82 218 SER A N 1
ATOM 1672 C CA . SER A 1 219 ? 60.981 9.496 5.969 1.00 39.53 218 SER A CA 1
ATOM 1673 C C . SER A 1 219 ? 61.149 8.372 6.970 1.00 40.44 218 SER A C 1
ATOM 1674 O O . SER A 1 219 ? 60.439 7.374 6.914 1.00 37.20 218 SER A O 1
ATOM 1677 N N . LEU A 1 220 ? 62.113 8.554 7.870 1.00 38.69 219 LEU A N 1
ATOM 1678 C CA . LEU A 1 220 ? 62.341 7.678 9.006 1.00 39.23 219 LEU A CA 1
ATOM 1679 C C . LEU A 1 220 ? 62.189 8.609 10.224 1.00 39.20 219 LEU A C 1
ATOM 1680 O O . LEU A 1 220 ? 62.853 9.645 10.289 1.00 39.83 219 LEU A O 1
ATOM 1685 N N . LEU A 1 221 ? 61.334 8.238 11.163 1.00 38.82 220 LEU A N 1
ATOM 1686 C CA A LEU A 1 221 ? 61.081 9.076 12.330 0.50 39.97 220 LEU A CA 1
ATOM 1687 C CA B LEU A 1 221 ? 61.039 9.061 12.329 0.50 39.91 220 LEU A CA 1
ATOM 1688 C C . LEU A 1 221 ? 61.347 8.243 13.570 1.00 41.10 220 LEU A C 1
ATOM 1689 O O . LEU A 1 221 ? 60.752 7.185 13.765 1.00 39.73 220 LEU A O 1
ATOM 1706 N N . VAL A 1 223 ? 62.128 8.239 17.908 1.00 41.33 222 VAL A N 1
ATOM 1707 C CA . VAL A 1 223 ? 62.042 8.916 19.207 1.00 41.78 222 VAL A CA 1
ATOM 1708 C C . VAL A 1 223 ? 62.986 8.114 20.119 1.00 41.46 222 VAL A C 1
ATOM 1709 O O . VAL A 1 223 ? 62.938 6.889 20.144 1.00 38.44 222 VAL A O 1
ATOM 1713 N N . ALA A 1 224 ? 63.874 8.820 20.797 1.00 39.24 223 ALA A N 1
ATOM 1714 C CA . ALA A 1 224 ? 64.857 8.244 21.703 1.00 40.24 223 ALA A CA 1
ATOM 1715 C C . ALA A 1 224 ? 64.817 8.985 23.034 1.00 42.20 223 ALA A C 1
ATOM 1716 O O . ALA A 1 224 ? 64.763 10.227 23.077 1.00 45.63 223 ALA A O 1
ATOM 1718 N N . GLU A 1 225 ? 64.861 8.233 24.117 1.00 44.48 224 GLU A N 1
ATOM 1719 C CA . GLU A 1 225 ? 64.814 8.800 25.464 1.00 47.54 224 GLU A CA 1
ATOM 1720 C C . GLU A 1 225 ? 66.122 8.828 26.174 1.00 51.14 224 GLU A C 1
ATOM 1721 O O . GLU A 1 225 ? 67.005 7.995 25.975 1.00 43.64 224 GLU A O 1
ATOM 1727 N N . ARG A 1 226 ? 66.193 9.847 27.023 1.00 59.99 225 ARG A N 1
ATOM 1728 C CA . ARG A 1 226 ? 67.331 10.099 27.846 1.00 68.15 225 ARG A CA 1
ATOM 1729 C C . ARG A 1 226 ? 67.380 9.004 28.875 1.00 71.71 225 ARG A C 1
ATOM 1730 O O . ARG A 1 226 ? 66.516 9.027 29.765 1.00 71.50 225 ARG A O 1
ATOM 1738 N N . HIS A 1 227 ? 68.351 8.079 28.704 1.00 76.13 226 HIS A N 1
ATOM 1739 C CA . HIS A 1 227 ? 68.682 6.916 29.596 1.00 79.37 226 HIS A CA 1
ATOM 1740 C C . HIS A 1 227 ? 68.822 5.614 28.764 1.00 80.86 226 HIS A C 1
ATOM 1741 O O . HIS A 1 227 ? 69.184 4.495 29.210 1.00 77.35 226 HIS A O 1
#

Foldseek 3Di:
DLVVVVVVQCQVCLVLVCCCVVVVVDVCCVQWDVVVLVCVVVVLVWQEEEEEQCFLPPVVVVCVVVNHHYAYEHQHDSRQVNNVVVPRPHYYHDDLVCLLVVNDDRAAQGLEYEYEQNAFDDDCLSSLLSLRRYDAFHKYKYKHFQLVVPCVPPNAWDKDKDCCVSGPDHGDMIGIRHHPVRVCVSCVSQWADDDWDQIPRPPDPHGGIIIITGRD

B-factor: mean 46.05, std 9.76, range [16.19, 99.24]

Nearest PDB structures (foldseek):
  3e8s-assembly1_A-2  TM=1.005E+00  e=2.834E-49  Pseudomonas putida KT2440
  5t6b-assembly1_A  TM=7.540E-01  e=2.300E-09  Actinomadura kijaniata
  4rvd-assembly1_A  TM=7.131E-01  e=4.154E-10  Streptomyces argillaceus
  5t6b-assembly2_B  TM=7.409E-01  e=2.016E-09  Actinomadura kijaniata
  5t6b-assembly3_C  TM=7.347E-01  e=1.768E-09  Actinomadura kijaniata

Radius of gyration: 16.16 Å; Cα contacts (8 Å, |Δi|>4): 440; chains: 1; bounding box: 37×37×42 Å

Sequence (216 aa):
NPEDALLDSWHQNAQAWIDAVRHGAIESRRQVTDQQAILLAILGRQPERVLDLGCGEGWLLRALADDRGIEAVGVDGDRTLVDAARAAGGAAGGEVHLASYAQLAEAKVPVGKDYDLICANFALLHQDIIELLSSARTLLVPGGALVIQTLHPWWSVADGDYQDGWREESFAGFAGDWQPPWYFRTLASWLNALDAGLRLVSLQEPQHPQSAVPQSLLLVAERH

Secondary structure (DSSP, 8-state):
-HHHHHHHHHHHHHHHHHHHHHHT--HHIIIIIHHHHHHHHHHT--SEEEEET-TT-HHHHHHHTTT-EEEEEES-HHHHHHHHHT-SS-EEE--HHHHHTT-S-----EEEEEEES---SS--HHHHH--TTEEEEEEEEEEB--TTTT-TT--S-EEE----TTSSS-----EEE--HHHHHHHH---EEE--------TT-SS-S-B--EEE-

InterPro domains:
  IPR029063 S-adenosyl-L-methionine-dependent methyltransferase superfamily [G3DSA:3.40.50.150] (1-226)
  IPR029063 S-adenosyl-L-methionine-dependent methyltransferase superfamily [SSF53335] (13-213)

CATH classification: 3.40.50.150